Protein AF-A0AAD7V2Q8-F1 (afdb_monomer)

Secondary structure (DSSP, 8-state):
-----PPP--HHHHHHHHHTTSSS--S---------EE--BTTT--EESSHHHHHHHIIIIII-S--SSEEB-BTT-TTBTPEESSHHHHHHHHHHHH----EE--STT---EESSHHHHHHHHHHHS--------S--PPP------------------------------HHHHHHHHHHHHHHHHHHHHHHHHHHHHHHHHHHHHHHHHHHHHHHHHHHHHHHHHHHHHHHHHHHHHHHT---HHHHHHHHHHHHHHHHHHHHHHHHHHHTT-

Mean predicted aligned error: 22.38 Å

Solvent-accessible surface area (backbone atoms only — not comparable to full-atom values): 17607 Å² total; per-residue (Å²): 138,81,88,88,81,89,80,80,80,59,64,69,59,56,51,51,57,55,59,71,72,69,82,84,80,77,97,80,78,90,76,84,74,81,70,66,43,68,42,57,39,71,95,58,67,50,76,28,85,46,68,68,64,43,47,51,46,45,49,58,79,70,59,46,91,86,58,100,65,36,55,43,58,40,68,91,43,95,56,45,73,44,80,36,98,39,68,67,58,45,60,57,55,47,31,78,76,72,65,49,43,87,35,64,48,88,52,90,93,43,91,54,61,22,70,42,66,70,59,40,53,51,46,37,41,71,77,65,66,48,80,79,76,82,77,76,89,85,83,75,87,88,77,85,84,88,86,92,80,89,82,82,89,79,87,88,91,80,90,81,90,86,83,88,88,82,88,86,84,92,79,70,79,71,64,56,57,53,54,54,53,49,51,54,50,50,51,52,50,51,54,49,52,51,53,49,55,52,51,54,49,52,51,53,48,52,51,51,50,52,53,49,53,50,48,52,50,54,53,50,51,48,51,52,51,53,52,52,47,57,49,50,53,50,50,50,58,50,54,70,73,64,74,69,95,52,72,72,63,53,52,54,54,51,50,52,53,51,53,52,53,52,53,50,51,55,52,50,53,53,52,52,67,75,72,112

InterPro domains:
  IPR013087 Zinc finger C2H2-type [PF00096] (38-62)
  IPR013087 Zinc finger C2H2-type [PF00096] (103-128)
  IPR013087 Zinc finger C2H2-type [PS00028] (39-62)
  IPR013087 Zinc finger C2H2-type [PS00028] (105-128)
  IPR013087 Zinc finger C2H2-type [PS50157] (37-67)
  IPR013087 Zinc finger C2H2-type [PS50157] (75-102)
  IPR013087 Zinc finger C2H2-type [PS50157] (103-133)
  IPR013087 Zinc finger C2H2-type [SM00355] (37-62)
  IPR013087 Zinc finger C2H2-type [SM00355] (70-97)
  IPR013087 Zinc finger C2H2-type [SM00355] (103-128)
  IPR036236 Zinc finger C2H2 superfamily [SSF57667] (37-66)
  IPR036236 Zinc finger C2H2 superfamily [SSF57667] (87-134)
  IPR043359 C2H2-type zinc-finger protein GLI-like [PTHR45718] (6-125)

Sequence (276 aa):
MPAETSSPVDQATLDAVAALQQLSQDPSNKNDQETKLVCKWEDCGRVFPDHSSFKTHLSEDHVGWKRNEYCCQWSHCPRQNVKCHNRFTLMMHLRIHTGEKPYECPHEGCDQSFGRLDALTRHRRAEHNEEIAYPSSSTAPSASSPLKRKRDKASNPVAATTAAPASTELSDASDMEQSDMDYQHEYKLAKAKLRYSLRERELLHEELETTHRSLQRLQTERRVLLSALMTAEGIKNFVVDSGEDNDDDEDDIISDIQSAKKSLRIQQDQVESLRL

pLDDT: mean 71.96, std 20.77, range [30.5, 96.62]

Radius of gyration: 40.68 Å; Cα contacts (8 Å, |Δi|>4): 138; chains: 1; bounding box: 137×57×112 Å

Structure (mmCIF, N/CA/C/O backbone):
data_AF-A0AAD7V2Q8-F1
#
_entry.id   AF-A0AAD7V2Q8-F1
#
loop_
_atom_site.group_PDB
_atom_site.id
_atom_site.type_symbol
_atom_site.label_atom_id
_atom_site.label_alt_id
_atom_site.label_comp_id
_atom_site.label_asym_id
_atom_site.label_entity_id
_atom_site.label_seq_id
_atom_site.pdbx_PDB_ins_code
_atom_site.Cartn_x
_atom_site.Cartn_y
_atom_site.Cartn_z
_atom_site.occupancy
_atom_site.B_iso_or_equiv
_atom_site.auth_seq_id
_atom_site.auth_comp_id
_atom_site.auth_asym_id
_atom_site.auth_atom_id
_atom_site.pdbx_PDB_model_num
ATOM 1 N N . MET A 1 1 ? -95.668 -30.851 23.259 1.00 38.94 1 MET A N 1
ATOM 2 C CA . MET A 1 1 ? -94.788 -31.931 22.756 1.00 38.94 1 MET A CA 1
ATOM 3 C C . MET A 1 1 ? -94.196 -31.474 21.433 1.00 38.94 1 MET A C 1
ATOM 5 O O . MET A 1 1 ? -94.965 -30.837 20.716 1.00 38.94 1 MET A O 1
ATOM 9 N N . PRO A 1 2 ? -92.942 -31.794 21.061 1.00 45.16 2 PRO A N 1
ATOM 10 C CA . PRO A 1 2 ? -91.810 -32.417 21.789 1.00 45.16 2 PRO A CA 1
ATOM 11 C C . PRO A 1 2 ? -90.658 -31.374 22.008 1.00 45.16 2 PRO A C 1
ATOM 13 O O . PRO A 1 2 ? -90.707 -30.312 21.398 1.00 45.16 2 PRO A O 1
ATOM 16 N N . ALA A 1 3 ? -89.715 -31.425 22.964 1.00 39.66 3 ALA A N 1
ATOM 17 C CA . ALA A 1 3 ? -88.826 -32.478 23.491 1.00 39.66 3 ALA A CA 1
ATOM 18 C C . ALA A 1 3 ? -87.806 -32.937 22.426 1.00 39.66 3 ALA A C 1
ATOM 20 O O . ALA A 1 3 ? -88.186 -33.556 21.443 1.00 39.66 3 ALA A O 1
ATOM 21 N N . GLU A 1 4 ? -86.553 -32.473 22.469 1.00 40.69 4 GLU A N 1
ATOM 22 C CA . GLU A 1 4 ? -85.340 -33.213 22.907 1.00 40.69 4 GLU A CA 1
ATOM 23 C C . GLU A 1 4 ? -84.235 -32.785 21.904 1.00 40.69 4 GLU A C 1
ATOM 25 O O . GLU A 1 4 ? -84.565 -32.453 20.770 1.00 40.69 4 GLU A O 1
ATOM 30 N N . THR A 1 5 ? -82.929 -32.689 22.134 1.00 40.12 5 THR A N 1
ATOM 31 C CA . THR A 1 5 ? -82.002 -32.991 23.230 1.00 40.12 5 THR A CA 1
ATOM 32 C C . THR A 1 5 ? -80.653 -32.442 22.754 1.00 40.12 5 THR A C 1
ATOM 34 O O . THR A 1 5 ? -80.231 -32.726 21.632 1.00 40.12 5 THR A O 1
ATOM 37 N N . SER A 1 6 ? -79.969 -31.659 23.582 1.00 48.09 6 SER A N 1
ATOM 38 C CA . SER A 1 6 ? -78.580 -31.243 23.375 1.00 48.09 6 SER A CA 1
ATOM 39 C C . SER A 1 6 ? -77.640 -32.393 23.748 1.00 48.09 6 SER A C 1
ATOM 41 O O . SER A 1 6 ? -77.616 -32.794 24.911 1.00 48.09 6 SER A O 1
ATOM 43 N N . SER A 1 7 ? -76.879 -32.910 22.780 1.00 53.66 7 SER A N 1
ATOM 44 C CA . SER A 1 7 ? -75.805 -33.881 23.031 1.00 53.66 7 SER A CA 1
ATOM 45 C C . SER A 1 7 ? -74.497 -33.146 23.368 1.00 53.66 7 SER A C 1
ATOM 47 O O . SER A 1 7 ? -74.220 -32.113 22.749 1.00 53.66 7 SER A O 1
ATOM 49 N N . PRO A 1 8 ? -73.707 -33.632 24.340 1.00 54.19 8 PRO A N 1
ATOM 50 C CA . PRO A 1 8 ? -72.540 -32.939 24.859 1.00 54.19 8 PRO A CA 1
ATOM 51 C C . PRO A 1 8 ? -71.357 -33.130 23.909 1.00 54.19 8 PRO A C 1
ATOM 53 O O . PRO A 1 8 ? -71.026 -34.248 23.526 1.00 54.19 8 PRO A O 1
ATOM 56 N N . VAL A 1 9 ? -70.713 -32.034 23.515 1.00 56.12 9 VAL A N 1
ATOM 57 C CA . VAL A 1 9 ? -69.402 -32.107 22.865 1.00 56.12 9 VAL A CA 1
ATOM 58 C C . VAL A 1 9 ? -68.416 -32.507 23.959 1.00 56.12 9 VAL A C 1
ATOM 60 O O . VAL A 1 9 ? -68.205 -31.745 24.900 1.00 56.12 9 VAL A O 1
ATOM 63 N N . ASP A 1 10 ? -67.897 -33.732 23.885 1.00 56.75 10 ASP A N 1
ATOM 64 C CA . ASP A 1 10 ? -67.035 -34.323 24.906 1.00 56.75 10 ASP A CA 1
ATOM 65 C C . ASP A 1 10 ? -65.856 -33.399 25.233 1.00 56.75 10 ASP A C 1
ATOM 67 O O . ASP A 1 10 ? -64.989 -33.156 24.392 1.00 56.75 10 ASP A O 1
ATOM 71 N N . GLN A 1 11 ? -65.794 -32.926 26.480 1.00 57.56 11 GLN A N 1
ATOM 72 C CA . GLN A 1 11 ? -64.699 -32.115 27.027 1.00 57.56 11 GLN A CA 1
ATOM 73 C C . GLN A 1 11 ? -63.324 -32.779 26.801 1.00 57.56 11 GLN A C 1
ATOM 75 O O . GLN A 1 11 ? -62.330 -32.095 26.589 1.00 57.56 11 GLN A O 1
ATOM 80 N N . ALA A 1 12 ? -63.290 -34.114 26.711 1.00 55.97 12 ALA A N 1
ATOM 81 C CA . ALA A 1 12 ? -62.104 -34.893 26.361 1.00 55.97 12 ALA A CA 1
ATOM 82 C C . ALA A 1 12 ? -61.555 -34.594 24.950 1.00 55.97 12 ALA A C 1
ATOM 84 O O . ALA A 1 12 ? -60.353 -34.705 24.724 1.00 55.97 12 ALA A O 1
ATOM 85 N N . THR A 1 13 ? -62.405 -34.194 23.999 1.00 57.66 13 THR A N 1
ATOM 86 C CA . THR A 1 13 ? -61.972 -33.797 22.647 1.00 57.66 13 THR A CA 1
ATOM 87 C C . THR A 1 13 ? -61.434 -32.369 22.614 1.00 57.66 13 THR A C 1
ATOM 89 O O . THR A 1 13 ? -60.474 -32.102 21.895 1.00 57.66 13 THR A O 1
ATOM 92 N N . LEU A 1 14 ? -61.969 -31.469 23.446 1.00 58.50 14 LEU A N 1
ATOM 93 C CA . LEU A 1 14 ? -61.447 -30.107 23.598 1.00 58.50 14 LEU A CA 1
ATOM 94 C C . LEU A 1 14 ? -60.112 -30.093 24.359 1.00 58.50 14 LEU A C 1
ATOM 96 O O . LEU A 1 14 ? -59.193 -29.380 23.956 1.00 58.50 14 LEU A O 1
ATOM 100 N N . ASP A 1 15 ? -59.957 -30.950 25.369 1.00 58.75 15 ASP A N 1
ATOM 101 C CA . ASP A 1 15 ? -58.701 -31.102 26.109 1.00 58.75 15 ASP A CA 1
ATOM 102 C C . ASP A 1 15 ? -57.619 -31.803 25.260 1.00 58.75 15 ASP A C 1
ATOM 104 O O . ASP A 1 15 ? -56.441 -31.456 25.350 1.00 58.75 15 ASP A O 1
ATOM 108 N N . ALA A 1 16 ? -57.998 -32.718 24.355 1.00 56.59 16 ALA A N 1
ATOM 109 C CA . ALA A 1 16 ? -57.070 -33.337 23.401 1.00 56.59 16 ALA A CA 1
ATOM 110 C C . ALA A 1 16 ? -56.575 -32.355 22.320 1.00 56.59 16 ALA A C 1
ATOM 112 O O . ALA A 1 16 ? -55.412 -32.415 21.919 1.00 56.59 16 ALA A O 1
ATOM 113 N N . VAL A 1 17 ? -57.423 -31.420 21.874 1.00 58.72 17 VAL A N 1
ATOM 114 C CA . VAL A 1 17 ? -57.024 -30.353 20.937 1.00 58.72 17 VAL A CA 1
ATOM 115 C C . VAL A 1 17 ? -56.164 -29.292 21.642 1.00 58.72 17 VAL A C 1
ATOM 117 O O . VAL A 1 17 ? -55.221 -28.782 21.042 1.00 58.72 17 VAL A O 1
ATOM 120 N N . ALA A 1 18 ? -56.398 -29.020 22.931 1.00 58.03 18 ALA A N 1
ATOM 121 C CA . ALA A 1 18 ? -55.539 -28.147 23.735 1.00 58.03 18 ALA A CA 1
ATOM 122 C C . ALA A 1 18 ? -54.168 -28.781 24.062 1.00 58.03 18 ALA A C 1
ATOM 124 O O . ALA A 1 18 ? -53.150 -28.087 24.038 1.00 58.03 18 ALA A O 1
ATOM 125 N N . ALA A 1 19 ? -54.111 -30.098 24.292 1.00 55.59 19 ALA A N 1
ATOM 126 C CA . ALA A 1 19 ? -52.870 -30.827 24.574 1.00 55.59 19 ALA A CA 1
ATOM 127 C C . ALA A 1 19 ? -51.961 -31.000 23.341 1.00 55.59 19 ALA A C 1
ATOM 129 O O . ALA A 1 19 ? -50.742 -31.080 23.485 1.00 55.59 19 ALA A O 1
ATOM 130 N N . LEU A 1 20 ? -52.517 -30.990 22.124 1.00 53.41 20 LEU A N 1
ATOM 131 C CA . LEU A 1 20 ? -51.732 -31.002 20.881 1.00 53.41 20 LEU A CA 1
ATOM 132 C C . LEU A 1 20 ? -51.193 -29.617 20.475 1.00 53.41 20 LEU A C 1
ATOM 134 O O . LEU A 1 20 ? -50.352 -29.536 19.583 1.00 53.41 20 LEU A O 1
ATOM 138 N N . GLN A 1 21 ? -51.603 -28.542 21.157 1.00 58.34 21 GLN A N 1
ATOM 139 C CA . GLN A 1 21 ? -51.101 -27.181 20.928 1.00 58.34 21 GLN A CA 1
ATOM 140 C C . GLN A 1 21 ? -49.947 -26.792 21.886 1.00 58.34 21 GLN A C 1
ATOM 142 O O . GLN A 1 21 ? -49.367 -25.719 21.734 1.00 58.34 21 GLN A O 1
ATOM 147 N N . GLN A 1 22 ? -49.584 -27.639 22.865 1.00 58.69 22 GLN A N 1
ATOM 148 C CA . GLN A 1 22 ? -48.596 -27.322 23.919 1.00 58.69 22 GLN A CA 1
ATOM 149 C C . GLN A 1 22 ? -47.300 -28.161 23.907 1.00 58.69 22 GLN A C 1
ATOM 151 O O . GLN A 1 22 ? -46.556 -28.152 24.883 1.00 58.69 22 GLN A O 1
ATOM 156 N N . LEU A 1 23 ? -46.955 -28.829 22.801 1.00 50.62 23 LEU A N 1
ATOM 157 C CA . LEU A 1 23 ? -45.657 -29.505 22.642 1.00 50.62 23 LEU A CA 1
ATOM 158 C C . LEU A 1 23 ? -44.881 -28.974 21.427 1.00 50.62 23 LEU A C 1
ATOM 160 O O . LEU A 1 23 ? -44.761 -29.673 20.429 1.00 50.62 23 LEU A O 1
ATOM 164 N N . SER A 1 24 ? -44.352 -27.744 21.523 1.00 51.62 24 SER A N 1
ATOM 165 C CA . SER A 1 24 ? -43.106 -27.318 20.841 1.00 51.62 24 SER A CA 1
ATOM 166 C C . SER A 1 24 ? -42.670 -25.882 21.208 1.00 51.62 24 SER A C 1
ATOM 168 O O . SER A 1 24 ? -42.426 -25.056 20.325 1.00 51.62 24 SER A O 1
ATOM 170 N N . GLN A 1 25 ? -42.579 -25.539 22.495 1.00 45.47 25 GLN A N 1
ATOM 171 C CA . GLN A 1 25 ? -41.909 -24.301 22.923 1.00 45.47 25 GLN A CA 1
ATOM 172 C C . GLN A 1 25 ? -40.961 -24.589 24.089 1.00 45.47 25 GLN A C 1
ATOM 174 O O . GLN A 1 25 ? -41.258 -24.280 25.237 1.00 45.47 25 GLN A O 1
ATOM 179 N N . ASP A 1 26 ? -39.805 -25.170 23.768 1.00 38.72 26 ASP A N 1
ATOM 180 C CA . ASP A 1 26 ? -38.606 -25.041 24.596 1.00 38.72 26 ASP A CA 1
ATOM 181 C C . ASP A 1 26 ? -37.948 -23.682 24.282 1.00 38.72 26 ASP A C 1
ATOM 183 O O . ASP A 1 26 ? -37.533 -23.462 23.140 1.00 38.72 26 ASP A O 1
ATOM 187 N N . PRO A 1 27 ? -37.814 -22.743 25.239 1.00 44.41 27 PRO A N 1
ATOM 188 C CA . PRO A 1 27 ? -37.222 -21.430 24.989 1.00 44.41 27 PRO A CA 1
ATOM 189 C C . PRO A 1 27 ? -35.703 -21.404 25.246 1.00 44.41 27 PRO A C 1
ATOM 191 O O . PRO A 1 27 ? -35.179 -20.400 25.719 1.00 44.41 27 PRO A O 1
ATOM 194 N N . SER A 1 28 ? -34.985 -22.482 24.909 1.00 39.12 28 SER A N 1
ATOM 195 C CA . SER A 1 28 ? -33.520 -22.564 25.030 1.00 39.12 28 SER A CA 1
ATOM 196 C C . SER A 1 28 ? -32.890 -23.394 23.909 1.00 39.12 28 SER A C 1
ATOM 198 O O . SER A 1 28 ? -32.298 -24.435 24.166 1.00 39.12 28 SER A O 1
ATOM 200 N N . ASN A 1 29 ? -32.983 -22.937 22.658 1.00 34.59 29 ASN A N 1
ATOM 201 C CA . ASN A 1 29 ? -31.924 -23.203 21.679 1.00 34.59 29 ASN A CA 1
ATOM 202 C C . ASN A 1 29 ? -31.947 -22.146 20.564 1.00 34.59 29 ASN A C 1
ATOM 204 O O . ASN A 1 29 ? -32.546 -22.329 19.503 1.00 34.59 29 ASN A O 1
ATOM 208 N N . LYS A 1 30 ? -31.354 -20.978 20.833 1.00 37.88 30 LYS A N 1
ATOM 209 C CA . LYS A 1 30 ? -31.070 -20.002 19.782 1.00 37.88 30 LYS A CA 1
ATOM 210 C C . LYS A 1 30 ? -29.747 -20.390 19.121 1.00 37.88 30 LYS A C 1
ATOM 212 O O . LYS A 1 30 ? -28.692 -20.187 19.707 1.00 37.88 30 LYS A O 1
ATOM 217 N N . ASN A 1 31 ? -29.869 -20.767 17.850 1.00 40.84 31 ASN A N 1
ATOM 218 C CA . ASN A 1 31 ? -28.902 -20.498 16.784 1.00 40.84 31 ASN A CA 1
ATOM 219 C C . ASN A 1 31 ? -27.861 -21.583 16.439 1.00 40.84 31 ASN A C 1
ATOM 221 O O . ASN A 1 31 ? -26.677 -21.289 16.356 1.00 40.84 31 ASN A O 1
ATOM 225 N N . ASP A 1 32 ? -28.323 -22.777 16.061 1.00 44.22 32 ASP A N 1
ATOM 226 C CA . ASP A 1 32 ? -27.526 -23.736 15.276 1.00 44.22 32 ASP A CA 1
ATOM 227 C C . ASP A 1 32 ? -27.956 -23.720 13.796 1.00 44.22 32 ASP A C 1
ATOM 229 O O . ASP A 1 32 ? -28.323 -24.736 13.206 1.00 44.22 32 ASP A O 1
ATOM 233 N N . GLN A 1 33 ? -27.940 -22.547 13.153 1.00 48.72 33 GLN A N 1
ATOM 234 C CA . GLN A 1 33 ? -27.709 -22.553 11.710 1.00 48.72 33 GLN A CA 1
ATOM 235 C C . GLN A 1 33 ? -26.224 -22.844 11.541 1.00 48.72 33 GLN A C 1
ATOM 237 O O . GLN A 1 33 ? -25.394 -21.973 11.773 1.00 48.72 33 GLN A O 1
ATOM 242 N N . GLU A 1 34 ? -25.896 -24.084 11.190 1.00 54.09 34 GLU A N 1
ATOM 243 C CA . GLU A 1 34 ? -24.548 -24.529 10.843 1.00 54.09 34 GLU A CA 1
ATOM 244 C C . GLU A 1 34 ? -24.073 -23.754 9.593 1.00 54.09 34 GLU A C 1
ATOM 246 O O . GLU A 1 34 ? -24.141 -24.223 8.453 1.00 54.09 34 GLU A O 1
ATOM 251 N N . THR A 1 35 ? -23.673 -22.493 9.781 1.00 62.72 35 THR A N 1
ATOM 252 C CA . THR A 1 35 ? -23.176 -21.611 8.728 1.00 62.72 35 THR A CA 1
ATOM 253 C C . THR A 1 35 ? -21.797 -22.103 8.331 1.00 62.72 35 THR A C 1
ATOM 255 O O . THR A 1 35 ? -20.783 -21.696 8.893 1.00 62.72 35 THR A O 1
ATOM 258 N N . LYS A 1 36 ? -21.762 -23.018 7.364 1.00 78.62 36 LYS A N 1
ATOM 259 C CA . LYS A 1 36 ? -20.525 -23.536 6.780 1.00 78.62 36 LYS A CA 1
ATOM 260 C C . LYS A 1 36 ? -19.684 -22.370 6.251 1.00 78.62 36 LYS A C 1
ATOM 262 O O . LYS A 1 36 ? -20.109 -21.641 5.354 1.00 78.62 36 LYS A O 1
ATOM 267 N N . LEU A 1 37 ? -18.491 -22.194 6.813 1.00 85.19 37 LEU A N 1
ATOM 268 C CA . LEU A 1 37 ? -17.571 -21.110 6.472 1.00 85.19 37 LEU A CA 1
ATOM 269 C C . LEU A 1 37 ? -16.751 -21.512 5.250 1.00 85.19 37 LEU A C 1
ATOM 271 O O . LEU A 1 37 ? -16.151 -22.583 5.235 1.00 85.19 37 LEU A O 1
ATOM 275 N N . VAL A 1 38 ? -16.706 -20.663 4.224 1.00 87.19 38 VAL A N 1
ATOM 276 C CA . VAL A 1 38 ? -16.016 -20.973 2.962 1.00 87.19 38 VAL A CA 1
ATOM 277 C C . VAL A 1 38 ? -14.823 -20.047 2.760 1.00 87.19 38 VAL A C 1
ATOM 279 O O . VAL A 1 38 ? -14.961 -18.821 2.764 1.00 87.19 38 VAL A O 1
ATOM 282 N N . CYS A 1 39 ? -13.652 -20.632 2.518 1.00 90.38 39 CYS A N 1
ATOM 283 C CA . CYS A 1 39 ? -12.456 -19.916 2.104 1.00 90.38 39 CYS A CA 1
ATOM 284 C C . CYS A 1 39 ? -12.591 -19.462 0.648 1.00 90.38 39 CYS A C 1
ATOM 286 O O . CYS A 1 39 ? -12.587 -20.288 -0.262 1.00 90.38 39 CYS A O 1
ATOM 288 N N . LYS A 1 40 ? -12.668 -18.148 0.409 1.00 87.06 40 LYS A N 1
ATOM 289 C CA . LYS A 1 40 ? -12.660 -17.562 -0.948 1.00 87.06 40 LYS A CA 1
ATOM 290 C C . LYS A 1 40 ? -11.306 -16.936 -1.298 1.00 87.06 40 LYS A C 1
ATOM 292 O O . LYS A 1 40 ? -11.233 -15.944 -2.024 1.00 87.06 40 LYS A O 1
ATOM 297 N N . TRP A 1 41 ? -10.241 -17.491 -0.729 1.00 87.50 41 TRP A N 1
ATOM 298 C CA . TRP A 1 41 ? -8.875 -17.204 -1.147 1.00 87.50 41 TRP A CA 1
ATOM 299 C C . TRP A 1 41 ? -8.641 -17.758 -2.554 1.00 87.50 41 TRP A C 1
ATOM 301 O O . TRP A 1 41 ? -9.219 -18.795 -2.896 1.00 87.50 41 TRP A O 1
ATOM 311 N N . GLU A 1 42 ? -7.812 -17.077 -3.345 1.00 84.19 42 GLU A N 1
ATOM 312 C CA . GLU A 1 42 ? -7.385 -17.549 -4.666 1.00 84.19 42 GLU A CA 1
ATOM 313 C C . GLU A 1 42 ? -6.914 -19.014 -4.574 1.00 84.19 42 GLU A C 1
ATOM 315 O O . GLU A 1 42 ? -6.126 -19.371 -3.697 1.00 84.19 42 GLU A O 1
ATOM 320 N N . ASP A 1 43 ? -7.508 -19.876 -5.400 1.00 80.19 43 ASP A N 1
ATOM 321 C CA . ASP A 1 43 ? -7.245 -21.320 -5.478 1.00 80.19 43 ASP A CA 1
ATOM 322 C C . ASP A 1 43 ? -7.479 -22.169 -4.204 1.00 80.19 43 ASP A C 1
ATOM 324 O O . ASP A 1 43 ? -6.996 -23.299 -4.124 1.00 80.19 43 ASP A O 1
ATOM 328 N N . CYS A 1 44 ? -8.238 -21.694 -3.203 1.00 86.44 44 CYS A N 1
ATOM 329 C CA . CYS A 1 44 ? -8.502 -22.478 -1.983 1.00 86.44 44 CYS A CA 1
ATOM 330 C C . CYS A 1 44 ? -9.861 -23.198 -1.950 1.00 86.44 44 CYS A C 1
ATOM 332 O O . CYS A 1 44 ? -9.914 -24.426 -1.900 1.00 86.44 44 CYS A O 1
ATOM 334 N N . GLY A 1 45 ? -10.969 -22.453 -1.883 1.00 84.00 45 GLY A N 1
ATOM 335 C CA . GLY A 1 45 ? -12.334 -23.002 -1.897 1.00 84.00 45 GLY A CA 1
ATOM 336 C C . GLY A 1 45 ? -12.741 -23.923 -0.732 1.00 84.00 45 GLY A C 1
ATOM 337 O O . GLY A 1 45 ? -13.828 -24.497 -0.780 1.00 84.00 45 GLY A O 1
ATOM 338 N N . ARG A 1 46 ? -11.910 -24.109 0.306 1.00 86.56 46 ARG A N 1
ATOM 339 C CA . ARG A 1 46 ? -12.186 -25.060 1.403 1.00 86.56 46 ARG A CA 1
ATOM 340 C C . ARG A 1 46 ? -13.355 -24.621 2.289 1.00 86.56 46 ARG A C 1
ATOM 342 O O . ARG A 1 46 ? -13.523 -23.433 2.555 1.00 86.56 46 ARG A O 1
ATOM 349 N N . VAL A 1 47 ? -14.123 -25.593 2.780 1.00 87.50 47 VAL A N 1
ATOM 350 C CA . VAL A 1 47 ? -15.298 -25.383 3.641 1.00 87.50 47 VAL A CA 1
ATOM 351 C C . VAL A 1 47 ? -15.020 -25.908 5.047 1.00 87.50 47 VAL A C 1
ATOM 353 O O . VAL A 1 47 ? -14.480 -27.002 5.198 1.00 87.50 47 VAL A O 1
ATOM 356 N N . PHE A 1 48 ? -15.407 -25.144 6.066 1.00 87.94 48 PHE A N 1
ATOM 357 C CA . PHE A 1 48 ? -15.152 -25.438 7.471 1.00 87.94 48 PHE A CA 1
ATOM 358 C C . PHE A 1 48 ? -16.449 -25.423 8.289 1.00 87.94 48 PHE A C 1
ATOM 360 O O . PHE A 1 48 ? -17.316 -24.580 8.037 1.00 87.94 48 PHE A O 1
ATOM 367 N N . PRO A 1 49 ? -16.583 -26.335 9.269 1.00 83.88 49 PRO A N 1
ATOM 368 C CA . PRO A 1 49 ? -17.748 -26.394 10.148 1.00 83.88 49 PRO A CA 1
ATOM 369 C C . PRO A 1 49 ? -17.703 -25.348 11.270 1.00 83.88 49 PRO A C 1
ATOM 371 O O . PRO A 1 49 ? -18.748 -24.939 11.756 1.00 83.88 49 PRO A O 1
ATOM 374 N N . ASP A 1 50 ? -16.509 -24.897 11.673 1.00 84.44 50 ASP A N 1
ATOM 375 C CA . ASP A 1 50 ? -16.329 -23.947 12.773 1.00 84.44 50 ASP A CA 1
ATOM 376 C C . ASP A 1 50 ? -15.273 -22.873 12.450 1.00 84.44 50 ASP A C 1
ATOM 378 O O . ASP A 1 50 ? -14.371 -23.057 11.622 1.00 84.44 50 ASP A O 1
ATOM 382 N N . HIS A 1 51 ? -15.392 -21.740 13.146 1.00 82.94 51 HIS A N 1
ATOM 383 C CA . HIS A 1 51 ? -14.479 -20.605 13.045 1.00 82.94 51 HIS A CA 1
ATOM 384 C C . HIS A 1 51 ? -13.053 -20.932 13.496 1.00 82.94 51 HIS A C 1
ATOM 386 O O . HIS A 1 51 ? -12.098 -20.431 12.904 1.00 82.94 51 HIS A O 1
ATOM 392 N N . SER A 1 52 ? -12.874 -21.785 14.505 1.00 84.38 52 SER A N 1
ATOM 393 C CA . SER A 1 52 ? -11.556 -22.181 15.014 1.00 84.38 52 SER A CA 1
ATOM 394 C C . SER A 1 52 ? -10.738 -22.898 13.939 1.00 84.38 52 SER A C 1
ATOM 396 O O . SER A 1 52 ? -9.590 -22.531 13.688 1.00 84.38 52 SER A O 1
ATOM 398 N N . SER A 1 53 ? -11.358 -23.854 13.253 1.00 87.12 53 SER A N 1
ATOM 399 C CA . SER A 1 53 ? -10.807 -24.655 12.159 1.00 87.12 53 SER A CA 1
ATOM 400 C C . SER A 1 53 ? -10.563 -23.804 10.917 1.00 87.12 53 SER A C 1
ATOM 402 O O . SER A 1 53 ? -9.563 -23.969 10.219 1.00 87.12 53 SER A O 1
ATOM 404 N N . PHE A 1 54 ? -11.452 -22.847 10.650 1.00 87.56 54 PHE A N 1
ATOM 405 C CA . PHE A 1 54 ? -11.262 -21.909 9.553 1.00 87.56 54 PHE A CA 1
ATOM 406 C C . PHE A 1 54 ? -10.098 -20.947 9.817 1.00 87.56 54 PHE A C 1
ATOM 408 O O . PHE A 1 54 ? -9.277 -20.676 8.939 1.00 87.56 54 PHE A O 1
ATOM 415 N N . LYS A 1 55 ? -9.980 -20.456 11.051 1.00 86.38 55 LYS A N 1
ATOM 416 C CA . LYS A 1 55 ? -8.913 -19.554 11.477 1.00 86.38 55 LYS A CA 1
ATOM 417 C C . LYS A 1 55 ? -7.553 -20.234 11.453 1.00 86.38 55 LYS A C 1
ATOM 419 O O . LYS A 1 55 ? -6.603 -19.604 10.989 1.00 86.38 55 LYS A O 1
ATOM 424 N N . THR A 1 56 ? -7.433 -21.473 11.935 1.00 87.44 56 THR A N 1
ATOM 425 C CA . THR A 1 56 ? -6.170 -22.227 11.854 1.00 87.44 56 THR A CA 1
ATOM 426 C C . THR A 1 56 ? -5.752 -22.390 10.400 1.00 87.44 56 THR A C 1
ATOM 428 O O . THR A 1 56 ? -4.644 -21.973 10.063 1.00 87.44 56 THR A O 1
ATOM 431 N N . HIS A 1 57 ? -6.674 -22.815 9.532 1.00 88.38 57 HIS A N 1
ATOM 432 C CA . HIS A 1 57 ? -6.465 -22.894 8.088 1.00 88.38 57 HIS A CA 1
ATOM 433 C C . HIS A 1 57 ? -5.959 -21.573 7.483 1.00 88.38 57 HIS A C 1
ATOM 435 O O . HIS A 1 57 ? -4.902 -21.553 6.855 1.00 88.38 57 HIS A O 1
ATOM 441 N N . LEU A 1 58 ? -6.638 -20.443 7.718 1.00 88.19 58 LEU A N 1
ATOM 442 C CA . LEU A 1 58 ? -6.185 -19.136 7.217 1.00 88.19 58 LEU A CA 1
ATOM 443 C C . LEU A 1 58 ? -4.791 -18.782 7.741 1.00 88.19 58 LEU A C 1
ATOM 445 O O . LEU A 1 58 ? -3.952 -18.237 7.023 1.00 88.19 58 LEU A O 1
ATOM 449 N N . SER A 1 59 ? -4.533 -19.091 9.006 1.00 86.06 59 SER A N 1
ATOM 450 C CA . SER A 1 59 ? -3.294 -18.734 9.678 1.00 86.06 59 SER A CA 1
ATOM 451 C C . SER A 1 59 ? -2.093 -19.572 9.213 1.00 86.06 59 SER A C 1
ATOM 453 O O . SER A 1 59 ? -0.973 -19.049 9.203 1.00 86.06 59 SER A O 1
ATOM 455 N N . GLU A 1 60 ? -2.313 -20.829 8.830 1.00 85.94 60 GLU A N 1
ATOM 456 C CA . GLU A 1 60 ? -1.276 -21.799 8.462 1.00 85.94 60 GLU A CA 1
ATOM 457 C C . GLU A 1 60 ? -1.067 -21.863 6.947 1.00 85.94 60 GLU A C 1
ATOM 459 O O . GLU A 1 60 ? 0.069 -21.710 6.495 1.00 85.94 60 GLU A O 1
ATOM 464 N N . ASP A 1 61 ? -2.147 -21.973 6.171 1.00 83.88 61 ASP A N 1
ATOM 465 C CA . ASP A 1 61 ? -2.087 -22.188 4.720 1.00 83.88 61 ASP A CA 1
ATOM 466 C C . ASP A 1 61 ? -1.911 -20.871 3.939 1.00 83.88 61 ASP A C 1
ATOM 468 O O . ASP A 1 61 ? -1.203 -20.817 2.929 1.00 83.88 61 ASP A O 1
ATOM 472 N N . HIS A 1 62 ? -2.510 -19.775 4.417 1.00 85.56 62 HIS A N 1
ATOM 473 C CA . HIS A 1 62 ? -2.537 -18.504 3.682 1.00 85.56 62 HIS A CA 1
ATOM 474 C C . HIS A 1 62 ? -1.621 -17.436 4.276 1.00 85.56 62 HIS A C 1
ATOM 476 O O . HIS A 1 62 ? -0.798 -16.843 3.576 1.00 85.56 62 HIS A O 1
ATOM 482 N N . VAL A 1 63 ? -1.715 -17.189 5.579 1.00 84.50 63 VAL A N 1
ATOM 483 C CA . VAL A 1 63 ? -0.941 -16.121 6.216 1.00 84.50 63 VAL A CA 1
ATOM 484 C C . VAL A 1 63 ? 0.489 -16.580 6.502 1.00 84.50 63 VAL A C 1
ATOM 486 O O . VAL A 1 63 ? 1.420 -15.819 6.245 1.00 84.50 63 VAL A O 1
ATOM 489 N N . GLY A 1 64 ? 0.672 -17.819 6.976 1.00 75.62 64 GLY A N 1
ATOM 490 C CA . GLY A 1 64 ? 1.976 -18.455 7.186 1.00 75.62 64 GLY A CA 1
ATOM 491 C C . GLY A 1 64 ? 2.974 -17.664 8.050 1.00 75.62 64 GLY A C 1
ATOM 492 O O . GLY A 1 64 ? 2.713 -16.564 8.543 1.00 75.62 64 GLY A O 1
ATOM 493 N N . TRP A 1 65 ? 4.148 -18.252 8.274 1.00 57.75 65 TRP A N 1
ATOM 494 C CA . TRP A 1 65 ? 5.242 -17.657 9.061 1.00 57.75 65 TRP A CA 1
ATOM 495 C C . TRP A 1 65 ? 6.468 -17.281 8.212 1.00 57.75 65 TRP A C 1
ATOM 497 O O . TRP A 1 65 ? 7.369 -16.615 8.708 1.00 57.75 65 TRP A O 1
ATOM 507 N N . LYS A 1 66 ? 6.498 -17.679 6.930 1.00 49.94 66 LYS A N 1
ATOM 508 C CA . LYS A 1 66 ? 7.647 -17.530 6.013 1.00 49.94 66 LYS A CA 1
ATOM 509 C C . LYS A 1 66 ? 7.362 -16.683 4.766 1.00 49.94 66 LYS A C 1
ATOM 511 O O . LYS A 1 66 ? 7.893 -16.962 3.695 1.00 49.94 66 LYS A O 1
ATOM 516 N N . ARG A 1 67 ? 6.520 -15.656 4.865 1.00 56.38 67 ARG A N 1
ATOM 517 C CA . ARG A 1 67 ? 6.336 -14.697 3.766 1.00 56.38 67 ARG A CA 1
ATOM 518 C C . ARG A 1 67 ? 6.990 -13.374 4.154 1.00 56.38 67 ARG A C 1
ATOM 520 O O . ARG A 1 67 ? 6.651 -12.809 5.188 1.00 56.38 67 ARG A O 1
ATOM 527 N N . ASN A 1 68 ? 7.918 -12.892 3.323 1.00 57.03 68 ASN A N 1
ATOM 528 C CA . ASN A 1 68 ? 8.522 -11.560 3.474 1.00 57.03 68 ASN A CA 1
ATOM 529 C C . ASN A 1 68 ? 7.487 -10.434 3.284 1.00 57.03 68 ASN A C 1
ATOM 531 O O . ASN A 1 68 ? 7.773 -9.280 3.586 1.00 57.03 68 ASN A O 1
ATOM 535 N N . GLU A 1 69 ? 6.276 -10.762 2.818 1.00 73.12 69 GLU A N 1
ATOM 536 C CA . GLU A 1 69 ? 5.217 -9.807 2.512 1.00 73.12 69 GLU A CA 1
ATOM 537 C C . GLU A 1 69 ? 3.851 -10.378 2.925 1.00 73.12 69 GLU A C 1
ATOM 539 O O . GLU A 1 69 ? 3.430 -11.434 2.449 1.00 73.12 69 GLU A O 1
ATOM 544 N N . TYR A 1 70 ? 3.146 -9.685 3.824 1.00 85.94 70 TYR A N 1
ATOM 545 C CA . TYR A 1 70 ? 1.791 -10.053 4.240 1.00 85.94 70 TYR A CA 1
ATOM 546 C C . TYR A 1 70 ? 0.780 -9.335 3.349 1.00 85.94 70 TYR A C 1
ATOM 548 O O . TYR A 1 70 ? 0.634 -8.124 3.462 1.00 85.94 70 TYR A O 1
ATOM 556 N N . CYS A 1 71 ? 0.052 -10.042 2.492 1.00 87.31 71 CYS A N 1
ATOM 557 C CA . CYS A 1 71 ? -1.007 -9.458 1.668 1.00 87.31 71 CYS A CA 1
ATOM 558 C C . CYS A 1 71 ? -2.272 -10.324 1.691 1.00 87.31 71 CYS A C 1
ATOM 560 O O . CYS A 1 71 ? -2.222 -11.519 1.980 1.00 87.31 71 CYS A O 1
ATOM 562 N N . CYS A 1 72 ? -3.420 -9.697 1.439 1.00 88.56 72 CYS A N 1
ATOM 563 C CA . CYS A 1 72 ? -4.681 -10.408 1.271 1.00 88.56 72 CYS A CA 1
ATOM 564 C C . CYS A 1 72 ? -4.833 -10.810 -0.198 1.00 88.56 72 CYS A C 1
ATOM 566 O O . CYS A 1 72 ? -4.680 -9.957 -1.065 1.00 88.56 72 CYS A O 1
ATOM 568 N N . GLN A 1 73 ? -5.148 -12.071 -0.488 1.00 87.38 73 GLN A N 1
ATOM 569 C CA . GLN A 1 73 ? -5.453 -12.547 -1.852 1.00 87.38 73 GLN A CA 1
ATOM 570 C C . GLN A 1 73 ? -6.885 -13.089 -1.925 1.00 87.38 73 GLN A C 1
ATOM 572 O O . GLN A 1 73 ? -7.197 -14.056 -2.615 1.00 87.38 73 GLN A O 1
ATOM 577 N N . TRP A 1 74 ? -7.772 -12.490 -1.137 1.00 89.25 74 TRP A N 1
ATOM 578 C CA . TRP A 1 74 ? -9.174 -12.860 -1.129 1.00 89.25 74 TRP A CA 1
ATOM 579 C C . TRP A 1 74 ? -9.867 -12.353 -2.394 1.00 89.25 74 TRP A C 1
ATOM 581 O O . TRP A 1 74 ? -9.649 -11.210 -2.808 1.00 89.25 74 TRP A O 1
ATOM 591 N N . SER A 1 75 ? -10.726 -13.186 -2.982 1.00 87.56 75 SER A N 1
ATOM 592 C CA . SER A 1 75 ? -11.464 -12.847 -4.199 1.00 87.56 75 SER A CA 1
ATOM 593 C C . SER A 1 75 ? -12.300 -11.576 -4.005 1.00 87.56 75 SER A C 1
ATOM 595 O O . SER A 1 75 ? -13.024 -11.439 -3.015 1.00 87.56 75 SER A O 1
ATOM 597 N N . HIS A 1 76 ? -12.170 -10.634 -4.943 1.00 84.50 76 HIS A N 1
ATOM 598 C CA . HIS A 1 76 ? -12.840 -9.327 -4.928 1.00 84.50 76 HIS A CA 1
ATOM 599 C C . HIS A 1 76 ? -12.549 -8.460 -3.688 1.00 84.50 76 HIS A C 1
ATOM 601 O O . HIS A 1 76 ? -13.364 -7.618 -3.306 1.00 84.50 76 HIS A O 1
ATOM 607 N N . CYS A 1 77 ? -11.392 -8.631 -3.040 1.00 88.25 77 CYS A N 1
ATOM 608 C CA . CYS A 1 77 ? -11.005 -7.766 -1.931 1.00 88.25 77 CYS A CA 1
ATOM 609 C C . CYS A 1 77 ? -10.470 -6.409 -2.428 1.00 88.25 77 CYS A C 1
ATOM 611 O O . CYS A 1 77 ? -9.511 -6.374 -3.196 1.00 88.25 77 CYS A O 1
ATOM 613 N N . PRO A 1 78 ? -10.973 -5.269 -1.918 1.00 84.62 78 PRO A N 1
ATOM 614 C CA . PRO A 1 78 ? -10.429 -3.945 -2.249 1.00 84.62 78 PRO A CA 1
ATOM 615 C C . PRO A 1 78 ? -8.967 -3.748 -1.825 1.00 84.62 78 PRO A C 1
ATOM 617 O O . PRO A 1 78 ? -8.286 -2.853 -2.312 1.00 84.62 78 PRO A O 1
ATOM 620 N N . ARG A 1 79 ? -8.486 -4.563 -0.878 1.00 83.88 79 ARG A N 1
ATOM 621 C CA . ARG A 1 79 ? -7.095 -4.573 -0.403 1.00 83.88 79 ARG A CA 1
ATOM 622 C C . ARG A 1 79 ? -6.312 -5.781 -0.922 1.00 83.88 79 ARG A C 1
ATOM 624 O O . ARG A 1 79 ? -5.309 -6.160 -0.313 1.00 83.88 79 ARG A O 1
ATOM 631 N N . GLN A 1 80 ? -6.769 -6.391 -2.017 1.00 83.19 80 GLN A N 1
ATOM 632 C CA . GLN A 1 80 ? -6.068 -7.505 -2.642 1.00 83.19 80 GLN A CA 1
ATOM 633 C C . GLN A 1 80 ? -4.645 -7.080 -3.030 1.00 83.19 80 GLN A C 1
ATOM 635 O O . GLN A 1 80 ? -4.441 -5.992 -3.562 1.00 83.19 80 GLN A O 1
ATOM 640 N N . ASN A 1 81 ? -3.654 -7.918 -2.721 1.00 80.12 81 ASN A N 1
ATOM 641 C CA . ASN A 1 81 ? -2.228 -7.699 -2.994 1.00 80.12 81 ASN A CA 1
ATOM 642 C C . ASN A 1 81 ? -1.613 -6.431 -2.364 1.00 80.12 81 ASN A C 1
ATOM 644 O O . ASN A 1 81 ? -0.444 -6.125 -2.593 1.00 80.12 81 ASN A O 1
ATOM 648 N N . VAL A 1 82 ? -2.346 -5.722 -1.498 1.00 86.44 82 VAL A N 1
ATOM 649 C CA . VAL A 1 82 ? -1.804 -4.591 -0.738 1.00 86.44 82 VAL A CA 1
ATOM 650 C C . VAL A 1 82 ? -0.987 -5.118 0.439 1.00 86.44 82 VAL A C 1
ATOM 652 O O . VAL A 1 82 ? -1.490 -5.877 1.274 1.00 86.44 82 VAL A O 1
ATOM 655 N N . LYS A 1 83 ? 0.271 -4.677 0.536 1.00 83.44 83 LYS A N 1
ATOM 656 C CA . LYS A 1 83 ? 1.183 -5.058 1.620 1.00 83.44 83 LYS A CA 1
ATOM 657 C C . LYS A 1 83 ? 0.676 -4.555 2.978 1.00 83.44 83 LYS A C 1
ATOM 659 O O . LYS A 1 83 ? 0.351 -3.382 3.168 1.00 83.44 83 LYS A O 1
ATOM 664 N N . CYS A 1 84 ? 0.634 -5.458 3.947 1.00 83.06 84 CYS A N 1
ATOM 665 C CA . CYS A 1 84 ? 0.384 -5.208 5.359 1.00 83.06 84 CYS A CA 1
ATOM 666 C C . CYS A 1 84 ? 1.711 -5.239 6.122 1.00 83.06 84 CYS A C 1
ATOM 668 O O . CYS A 1 84 ? 2.587 -6.054 5.845 1.00 83.06 84 CYS A O 1
ATOM 670 N N . HIS A 1 85 ? 1.834 -4.373 7.128 1.00 79.12 85 HIS A N 1
ATOM 671 C CA . HIS A 1 85 ? 3.085 -4.190 7.869 1.00 79.12 85 HIS A CA 1
ATOM 672 C C . HIS A 1 85 ? 3.456 -5.400 8.740 1.00 79.12 85 HIS A C 1
ATOM 674 O O . HIS A 1 85 ? 4.621 -5.588 9.070 1.00 79.12 85 HIS A O 1
ATOM 680 N N . ASN A 1 86 ? 2.481 -6.222 9.139 1.00 85.25 86 ASN A N 1
ATOM 681 C CA . ASN A 1 86 ? 2.733 -7.450 9.884 1.00 85.25 86 ASN A CA 1
ATOM 682 C C . ASN A 1 86 ? 1.585 -8.466 9.729 1.00 85.25 86 ASN A C 1
ATOM 684 O O . ASN A 1 86 ? 0.484 -8.145 9.265 1.00 85.25 86 ASN A O 1
ATOM 688 N N . ARG A 1 87 ? 1.851 -9.697 10.185 1.00 85.69 87 ARG A N 1
ATOM 689 C CA . ARG A 1 87 ? 0.890 -10.809 10.251 1.00 85.69 87 ARG A CA 1
ATOM 690 C C . ARG A 1 87 ? -0.398 -10.433 10.979 1.00 85.69 87 ARG A C 1
ATOM 692 O O . ARG A 1 87 ? -1.481 -10.816 10.550 1.00 85.69 87 ARG A O 1
ATOM 699 N N . PHE A 1 88 ? -0.285 -9.694 12.080 1.00 85.56 88 PHE A N 1
ATOM 700 C CA . PHE A 1 88 ? -1.427 -9.329 12.913 1.00 85.56 88 PHE A CA 1
ATOM 701 C C . PHE A 1 88 ? -2.413 -8.421 12.167 1.00 85.56 88 PHE A C 1
ATOM 703 O O . PHE A 1 88 ? -3.614 -8.672 12.197 1.00 85.56 88 PHE A O 1
ATOM 710 N N . THR A 1 89 ? -1.920 -7.426 11.424 1.00 88.31 89 THR A N 1
ATOM 711 C CA . THR A 1 89 ? -2.741 -6.545 10.585 1.00 88.31 89 THR A CA 1
ATOM 712 C C . THR A 1 89 ? -3.481 -7.329 9.508 1.00 88.31 89 THR A C 1
ATOM 714 O O . THR A 1 89 ? -4.660 -7.066 9.274 1.00 88.31 89 THR A O 1
ATOM 717 N N . LEU A 1 90 ? -2.823 -8.308 8.879 1.00 88.31 90 LEU A N 1
ATOM 718 C CA . LEU A 1 90 ? -3.477 -9.172 7.899 1.00 88.31 90 LEU A CA 1
ATOM 719 C C . LEU A 1 90 ? -4.545 -10.052 8.564 1.00 88.31 90 LEU A C 1
ATOM 721 O O . LEU A 1 90 ? -5.685 -10.046 8.119 1.00 88.31 90 LEU A O 1
ATOM 725 N N . MET A 1 91 ? -4.231 -10.716 9.680 1.00 87.25 91 MET A N 1
ATOM 726 C CA . MET A 1 91 ? -5.202 -11.522 10.437 1.00 87.25 91 MET A CA 1
ATOM 727 C C . MET A 1 91 ? -6.418 -10.709 10.903 1.00 87.25 91 MET A C 1
ATOM 729 O O . MET A 1 91 ? -7.541 -11.203 10.862 1.00 87.25 91 MET A O 1
ATOM 733 N N . MET A 1 92 ? -6.219 -9.461 11.335 1.00 86.69 92 MET A N 1
ATOM 734 C CA . MET A 1 92 ? -7.326 -8.562 11.671 1.00 86.69 92 MET A CA 1
ATOM 735 C C . MET A 1 92 ? -8.157 -8.194 10.445 1.00 86.69 92 MET A C 1
ATOM 737 O O . MET A 1 92 ? -9.381 -8.171 10.531 1.00 86.69 92 MET A O 1
ATOM 741 N N . HIS A 1 93 ? -7.507 -7.910 9.315 1.00 88.75 93 HIS A N 1
ATOM 742 C CA . HIS A 1 93 ? -8.192 -7.611 8.063 1.00 88.75 93 HIS A CA 1
ATOM 743 C C . HIS A 1 93 ? -9.073 -8.780 7.612 1.00 88.75 93 HIS A C 1
ATOM 745 O O . HIS A 1 93 ? -10.209 -8.537 7.226 1.00 88.75 93 HIS A O 1
ATOM 751 N N . LEU A 1 94 ? -8.617 -10.030 7.746 1.00 87.56 94 LEU A N 1
ATOM 752 C CA . LEU A 1 94 ? -9.396 -11.206 7.339 1.00 87.56 94 LEU A CA 1
ATOM 753 C C . LEU A 1 94 ? -10.739 -11.349 8.073 1.00 87.56 94 LEU A C 1
ATOM 755 O O . LEU A 1 94 ? -11.645 -11.970 7.527 1.00 87.56 94 LEU A O 1
ATOM 759 N N . ARG A 1 95 ? -10.934 -10.701 9.231 1.00 86.94 95 ARG A N 1
ATOM 760 C CA . ARG A 1 95 ? -12.235 -10.682 9.928 1.00 86.94 95 ARG A CA 1
ATOM 761 C C . ARG A 1 95 ? -13.363 -10.077 9.093 1.00 86.94 95 ARG A C 1
ATOM 763 O O . ARG A 1 95 ? -14.514 -10.447 9.286 1.00 86.94 95 ARG A O 1
ATOM 770 N N . ILE A 1 96 ? -13.054 -9.184 8.146 1.00 85.06 96 ILE A N 1
ATOM 771 C CA . ILE A 1 96 ? -14.075 -8.637 7.233 1.00 85.06 96 ILE A CA 1
ATOM 772 C C . ILE A 1 96 ? -14.599 -9.695 6.258 1.00 85.06 96 ILE A C 1
ATOM 774 O O . ILE A 1 96 ? -15.702 -9.559 5.743 1.00 85.06 96 ILE A O 1
ATOM 778 N N . HIS A 1 97 ? -13.795 -10.723 5.983 1.00 86.00 97 HIS A N 1
ATOM 779 C CA . HIS A 1 97 ? -14.146 -11.807 5.079 1.00 86.00 97 HIS A CA 1
ATOM 780 C C . HIS A 1 97 ? -14.772 -12.980 5.821 1.00 86.00 97 HIS A C 1
ATOM 782 O O . HIS A 1 97 ? -15.722 -13.577 5.323 1.00 86.00 97 HIS A O 1
ATOM 788 N N . THR A 1 98 ? -14.253 -13.297 7.009 1.00 81.06 98 THR A N 1
ATOM 789 C CA . THR A 1 98 ? -14.791 -14.377 7.839 1.00 81.06 98 THR A CA 1
ATOM 790 C C . THR A 1 98 ? -16.064 -13.973 8.573 1.00 81.06 98 THR A C 1
ATOM 792 O O . THR A 1 98 ? -16.803 -14.845 9.006 1.00 81.06 98 THR A O 1
ATOM 795 N N . GLY A 1 99 ? -16.334 -12.672 8.725 1.00 81.12 99 GLY A N 1
ATOM 796 C CA . GLY A 1 99 ? -17.489 -12.181 9.475 1.00 81.12 99 GLY A CA 1
ATOM 797 C C . GLY A 1 99 ? -17.373 -12.387 10.987 1.00 81.12 99 GLY A C 1
ATOM 798 O O . GLY A 1 99 ? -18.343 -12.147 11.699 1.00 81.12 99 GLY A O 1
ATOM 799 N N . GLU A 1 100 ? -16.201 -12.794 11.490 1.00 80.31 100 GLU A N 1
ATOM 800 C CA . GLU A 1 100 ? -15.976 -12.995 12.922 1.00 80.31 100 GLU A CA 1
ATOM 801 C C . GLU A 1 100 ? -16.180 -11.696 13.695 1.00 80.31 100 GLU A C 1
ATOM 803 O O . GLU A 1 100 ? -15.514 -10.681 13.448 1.00 80.31 100 GLU A O 1
ATOM 808 N N . LYS A 1 101 ? -17.051 -11.762 14.701 1.00 81.94 101 LYS A N 1
ATOM 809 C CA . LYS A 1 101 ? -17.358 -10.655 15.605 1.00 81.94 101 LYS A CA 1
ATOM 810 C C . LYS A 1 101 ? -17.126 -11.066 17.061 1.00 81.94 101 LYS A C 1
ATOM 812 O O . LYS A 1 101 ? -18.085 -11.270 17.790 1.00 81.94 101 LYS A O 1
ATOM 817 N N . PRO A 1 102 ? -15.860 -11.186 17.508 1.00 82.38 102 PRO A N 1
ATOM 818 C CA . PRO A 1 102 ? -15.552 -11.724 18.835 1.00 82.38 102 PRO A CA 1
ATOM 819 C C . PRO A 1 102 ? -15.898 -10.783 19.995 1.00 82.38 102 PRO A C 1
ATOM 821 O O . PRO A 1 102 ? -15.697 -11.149 21.147 1.00 82.38 102 PRO A O 1
ATOM 824 N N . TYR A 1 103 ? -16.290 -9.540 19.706 1.00 87.44 103 TYR A N 1
ATOM 825 C CA . TYR A 1 103 ? -16.522 -8.509 20.711 1.00 87.44 103 TYR A CA 1
ATOM 826 C C . TYR A 1 103 ? -18.010 -8.193 20.787 1.00 87.44 103 TYR A C 1
ATOM 828 O O . TYR A 1 103 ? -18.507 -7.367 20.023 1.00 87.44 103 TYR A O 1
ATOM 836 N N . GLU A 1 104 ? -18.702 -8.861 21.696 1.00 88.12 104 GLU A N 1
ATOM 837 C CA . GLU A 1 104 ? -20.122 -8.648 21.972 1.00 88.12 104 GLU A CA 1
ATOM 838 C C . GLU A 1 104 ? -20.323 -7.494 22.956 1.00 88.12 104 GLU A C 1
ATOM 840 O O . GLU A 1 104 ? -19.461 -7.216 23.800 1.00 88.12 104 GLU A O 1
ATOM 845 N N . CYS A 1 105 ? -21.439 -6.780 22.812 1.00 90.94 105 CYS A N 1
ATOM 846 C CA . CYS A 1 105 ? -21.823 -5.753 23.761 1.00 90.94 105 CYS A CA 1
ATOM 847 C C . CYS A 1 105 ? -22.276 -6.411 25.074 1.00 90.94 105 CYS A C 1
ATOM 849 O O . CYS A 1 105 ? -23.198 -7.216 25.050 1.00 90.94 105 CYS A O 1
ATOM 851 N N . PRO A 1 106 ? -21.665 -6.075 26.224 1.00 88.31 106 PRO A N 1
ATOM 852 C CA . PRO A 1 106 ? -22.075 -6.607 27.522 1.00 88.31 106 PRO A CA 1
ATOM 853 C C . PRO A 1 106 ? -23.348 -5.944 28.069 1.00 88.31 106 PRO A C 1
ATOM 855 O O . PRO A 1 106 ? -23.756 -6.257 29.181 1.00 88.31 106 PRO A O 1
ATOM 858 N N . HIS A 1 107 ? -23.926 -4.977 27.352 1.00 86.00 107 HIS A N 1
ATOM 859 C CA . HIS A 1 107 ? -25.098 -4.251 27.815 1.00 86.00 107 HIS A CA 1
ATOM 860 C C . HIS A 1 107 ? -26.351 -5.117 27.673 1.00 86.00 107 HIS A C 1
ATOM 862 O O . HIS A 1 107 ? -26.667 -5.592 26.581 1.00 86.00 107 HIS A O 1
ATOM 868 N N . GLU A 1 108 ? -27.080 -5.283 28.772 1.00 87.06 108 GLU A N 1
ATOM 869 C CA . GLU A 1 108 ? -28.308 -6.074 28.814 1.00 87.06 108 GLU A CA 1
ATOM 870 C C . GLU A 1 108 ? -29.335 -5.536 27.803 1.00 87.06 108 GLU A C 1
ATOM 872 O O . GLU A 1 108 ? -29.712 -4.365 27.830 1.00 87.06 108 GLU A O 1
ATOM 877 N N . GLY A 1 109 ? -29.775 -6.397 26.882 1.00 85.94 109 GLY A N 1
ATOM 878 C CA . GLY A 1 109 ? -30.678 -6.025 25.787 1.00 85.94 109 GLY A CA 1
ATOM 879 C C . GLY A 1 109 ? -29.992 -5.518 24.511 1.00 85.94 109 GLY A C 1
ATOM 880 O O . GLY A 1 109 ? -30.693 -5.129 23.576 1.00 85.94 109 GLY A O 1
ATOM 881 N N . CYS A 1 110 ? -28.656 -5.534 24.431 1.00 89.25 110 CYS A N 1
ATOM 882 C CA . CYS A 1 110 ? -27.908 -5.187 23.223 1.00 89.25 110 CYS A CA 1
ATOM 883 C C . CYS A 1 110 ? -27.223 -6.409 22.589 1.00 89.25 110 CYS A C 1
ATOM 885 O O . CYS A 1 110 ? -26.153 -6.829 23.015 1.00 89.25 110 CYS A O 1
ATOM 887 N N . ASP A 1 111 ? -27.779 -6.912 21.485 1.00 87.31 111 ASP A N 1
ATOM 888 C CA . ASP A 1 111 ? -27.234 -8.065 20.744 1.00 87.31 111 ASP A CA 1
ATOM 889 C C . ASP A 1 111 ? -26.154 -7.672 19.703 1.00 87.31 111 ASP A C 1
ATOM 891 O O . ASP A 1 111 ? -25.916 -8.375 18.715 1.00 87.31 111 ASP A O 1
ATOM 895 N N . GLN A 1 112 ? -25.515 -6.505 19.857 1.00 88.31 112 GLN A N 1
ATOM 896 C CA . GLN A 1 112 ? -24.527 -6.017 18.890 1.00 88.31 112 GLN A CA 1
ATOM 897 C C . GLN A 1 112 ? -23.152 -6.649 19.110 1.00 88.31 112 GLN A C 1
ATOM 899 O O . GLN A 1 112 ? -22.570 -6.573 20.191 1.00 88.31 112 GLN A O 1
ATOM 904 N N . SER A 1 113 ? -22.588 -7.201 18.035 1.00 88.12 113 SER A N 1
ATOM 905 C CA . SER A 1 113 ? -21.253 -7.796 18.025 1.00 88.12 113 SER A CA 1
ATOM 906 C C . SER A 1 113 ? -20.349 -7.173 16.959 1.00 88.12 113 SER A C 1
ATOM 908 O O . SER A 1 113 ? -20.756 -6.843 15.836 1.00 88.12 113 SER A O 1
ATOM 910 N N . PHE A 1 114 ? -19.078 -7.003 17.316 1.00 87.69 114 PHE A N 1
ATOM 911 C CA . PHE A 1 114 ? -18.088 -6.267 16.542 1.00 87.69 114 PHE A CA 1
ATOM 912 C C . PHE A 1 114 ? -16.847 -7.114 16.264 1.00 87.69 114 PHE A C 1
ATOM 914 O O . PHE A 1 114 ? -16.365 -7.878 17.097 1.00 87.69 114 PHE A O 1
ATOM 921 N N . GLY A 1 115 ? -16.262 -6.926 15.079 1.00 84.62 115 GLY A N 1
ATOM 922 C CA . GLY A 1 115 ? -14.997 -7.566 14.703 1.00 84.62 115 GLY A CA 1
ATOM 923 C C . GLY A 1 115 ? -13.762 -6.949 15.369 1.00 84.62 115 GLY A C 1
ATOM 924 O O . GLY A 1 115 ? -12.684 -7.550 15.334 1.00 84.62 115 GLY A O 1
ATOM 925 N N . ARG A 1 116 ? -13.890 -5.758 15.976 1.00 86.44 116 ARG A N 1
ATOM 926 C CA . ARG A 1 116 ? -12.788 -5.004 16.596 1.00 86.44 116 ARG A CA 1
ATOM 927 C C . ARG A 1 116 ? -13.211 -4.349 17.916 1.00 86.44 116 ARG A C 1
ATOM 929 O O . ARG A 1 116 ? -14.343 -3.889 18.040 1.00 86.44 116 ARG A O 1
ATOM 936 N N . LEU A 1 117 ? -12.273 -4.264 18.861 1.00 87.94 117 LEU A N 1
ATOM 937 C CA . LEU A 1 117 ? -12.512 -3.710 20.197 1.00 87.94 117 LEU A CA 1
ATOM 938 C C . LEU A 1 117 ? -12.808 -2.204 20.174 1.00 87.94 117 LEU A C 1
ATOM 940 O O . LEU A 1 117 ? -13.676 -1.740 20.898 1.00 87.94 117 LEU A O 1
ATOM 944 N N . ASP A 1 118 ? -12.125 -1.438 19.323 1.00 88.31 118 ASP A N 1
ATOM 945 C CA . ASP A 1 118 ? -12.358 0.004 19.169 1.00 88.31 118 ASP A CA 1
ATOM 946 C C . ASP A 1 118 ? -13.783 0.310 18.687 1.00 88.31 118 ASP A C 1
ATOM 948 O O . ASP A 1 118 ? -14.398 1.281 19.129 1.00 88.31 118 ASP A O 1
ATOM 952 N N . ALA A 1 119 ? -14.330 -0.548 17.821 1.00 89.12 119 ALA A N 1
ATOM 953 C CA . ALA A 1 119 ? -15.709 -0.441 17.363 1.00 89.12 119 ALA A CA 1
ATOM 954 C C . ALA A 1 119 ? -16.711 -0.697 18.501 1.00 89.12 119 ALA A C 1
ATOM 956 O O . ALA A 1 119 ? -17.639 0.096 18.653 1.00 89.12 119 ALA A O 1
ATOM 957 N N . LEU A 1 120 ? -16.478 -1.724 19.329 1.00 91.50 120 LEU A N 1
ATOM 958 C CA . LEU A 1 120 ? -17.281 -1.984 20.528 1.00 91.50 120 LEU A CA 1
ATOM 959 C C . LEU A 1 120 ? -17.196 -0.820 21.527 1.00 91.50 120 LEU A C 1
ATOM 961 O O . LEU A 1 120 ? -18.217 -0.349 22.013 1.00 91.50 120 LEU A O 1
ATOM 965 N N . THR A 1 121 ? -15.992 -0.318 21.813 1.00 89.00 121 THR A N 1
ATOM 966 C CA . THR A 1 121 ? -15.791 0.807 22.739 1.00 89.00 121 THR A CA 1
ATOM 967 C C . THR A 1 121 ? -16.547 2.051 22.288 1.00 89.00 121 THR A C 1
ATOM 969 O O . THR A 1 121 ? -17.195 2.712 23.097 1.00 89.00 121 THR A O 1
ATOM 972 N N . ARG A 1 122 ? -16.488 2.372 20.991 1.00 90.00 122 ARG A N 1
ATOM 973 C CA . ARG A 1 122 ? -17.247 3.490 20.426 1.00 90.00 122 ARG A CA 1
ATOM 974 C C . ARG A 1 122 ? -18.751 3.261 20.540 1.00 90.00 122 ARG A C 1
ATOM 976 O O . ARG A 1 122 ? -19.455 4.186 20.920 1.00 90.00 122 ARG A O 1
ATOM 983 N N . HIS A 1 123 ? -19.219 2.055 20.231 1.00 90.56 123 HIS A N 1
ATOM 984 C CA . HIS A 1 123 ? -20.626 1.690 20.364 1.00 90.56 123 HIS A CA 1
ATOM 985 C C . HIS A 1 123 ? -21.120 1.855 21.808 1.00 90.56 123 HIS A C 1
ATOM 987 O O . HIS A 1 123 ? -22.108 2.542 22.026 1.00 90.56 123 HIS A O 1
ATOM 993 N N . ARG A 1 124 ? -20.384 1.345 22.803 1.00 89.12 124 ARG A N 1
ATOM 994 C CA . ARG A 1 124 ? -20.742 1.492 24.224 1.00 89.12 124 ARG A CA 1
ATOM 995 C C . ARG A 1 124 ? -20.807 2.936 24.697 1.00 89.12 124 ARG A C 1
ATOM 997 O O . ARG A 1 124 ? -21.725 3.300 25.422 1.00 89.12 124 ARG A O 1
ATOM 1004 N N . ARG A 1 125 ? -19.860 3.770 24.266 1.00 88.38 125 ARG A N 1
ATOM 1005 C CA . ARG A 1 125 ? -19.876 5.199 24.604 1.00 88.38 125 ARG A CA 1
ATOM 1006 C C . ARG A 1 125 ? -21.047 5.935 23.957 1.00 88.38 125 ARG A C 1
ATOM 1008 O O . ARG A 1 125 ? -21.615 6.810 24.591 1.00 88.38 125 ARG A O 1
ATOM 1015 N N . ALA A 1 126 ? -21.379 5.604 22.711 1.00 88.62 126 ALA A N 1
ATOM 1016 C CA . ALA A 1 126 ? -22.425 6.296 21.964 1.00 88.62 126 ALA A CA 1
ATOM 1017 C C . ALA A 1 126 ? -23.840 5.855 22.369 1.00 88.62 126 ALA A C 1
ATOM 1019 O O . ALA A 1 126 ? -24.697 6.704 22.579 1.00 88.62 126 ALA A O 1
ATOM 1020 N N . GLU A 1 127 ? -24.071 4.547 22.497 1.00 87.56 127 GLU A N 1
ATOM 1021 C CA . GLU A 1 127 ? -25.413 3.973 22.682 1.00 87.56 127 GLU A CA 1
ATOM 1022 C C . GLU A 1 127 ? -25.760 3.720 24.151 1.00 87.56 127 GLU A C 1
ATOM 1024 O O . GLU A 1 127 ? -26.918 3.817 24.544 1.00 87.56 127 GLU A O 1
ATOM 1029 N N . HIS A 1 128 ? -24.759 3.408 24.977 1.00 86.12 128 HIS A N 1
ATOM 1030 C CA . HIS A 1 128 ? -24.969 3.037 26.380 1.00 86.12 128 HIS A CA 1
ATOM 1031 C C . HIS A 1 128 ? -24.417 4.081 27.358 1.00 86.12 128 HIS A C 1
ATOM 1033 O O . HIS A 1 128 ? -24.583 3.935 28.565 1.00 86.12 128 HIS A O 1
ATOM 1039 N N . ASN A 1 129 ? -23.777 5.144 26.847 1.00 80.81 129 ASN A N 1
ATOM 1040 C CA . ASN A 1 129 ? -23.106 6.186 27.631 1.00 80.81 129 ASN A CA 1
ATOM 1041 C C . ASN A 1 129 ? -22.187 5.606 28.728 1.00 80.81 129 ASN A C 1
ATOM 1043 O O . ASN A 1 129 ? -22.037 6.166 29.813 1.00 80.81 129 ASN A O 1
ATOM 1047 N N . GLU A 1 130 ? -21.593 4.442 28.448 1.00 70.56 130 GLU A N 1
ATOM 1048 C CA . GLU A 1 130 ? -20.735 3.728 29.385 1.00 70.56 130 GLU A CA 1
ATOM 1049 C C . GLU A 1 130 ? -19.296 4.230 29.248 1.00 70.56 130 GLU A C 1
ATOM 1051 O O . GLU A 1 130 ? -18.596 3.966 28.259 1.00 70.56 130 GLU A O 1
ATOM 1056 N N . GLU A 1 131 ? -18.833 4.946 30.270 1.00 57.31 131 GLU A N 1
ATOM 1057 C CA . GLU A 1 131 ? -17.443 5.357 30.377 1.00 57.31 131 GLU A CA 1
ATOM 1058 C C . GLU A 1 131 ? -16.587 4.157 30.806 1.00 57.31 131 GLU A C 1
ATOM 1060 O O . GLU A 1 131 ? -16.711 3.611 31.901 1.00 57.31 131 GLU A O 1
ATOM 1065 N N . ILE A 1 132 ? -15.726 3.686 29.903 1.00 59.78 132 ILE A N 1
ATOM 1066 C CA . ILE A 1 132 ? -14.835 2.564 30.202 1.00 59.78 132 ILE A CA 1
ATOM 1067 C C . ILE A 1 132 ? -13.703 3.061 31.104 1.00 59.78 132 ILE A C 1
ATOM 1069 O O . ILE A 1 132 ? -12.695 3.569 30.608 1.00 59.78 132 ILE A O 1
ATOM 1073 N N . ALA A 1 133 ? -13.840 2.855 32.413 1.00 50.28 133 ALA A N 1
ATOM 1074 C CA . ALA A 1 133 ? -12.695 2.772 33.308 1.00 50.28 133 ALA A CA 1
ATOM 1075 C C . ALA A 1 133 ? -11.837 1.582 32.856 1.00 50.28 133 ALA A C 1
ATOM 1077 O O . ALA A 1 133 ? -12.327 0.457 32.784 1.00 50.28 133 ALA A O 1
ATOM 1078 N N . TYR A 1 134 ? -10.581 1.829 32.484 1.00 38.50 134 TYR A N 1
ATOM 1079 C CA . TYR A 1 134 ? -9.636 0.785 32.087 1.00 38.50 134 TYR A CA 1
ATOM 1080 C C . TYR A 1 134 ? -9.473 -0.239 33.226 1.00 38.50 134 TYR A C 1
ATOM 1082 O O . TYR A 1 134 ? -8.876 0.107 34.248 1.00 38.50 134 TYR A O 1
ATOM 1090 N N . PRO A 1 135 ? -9.881 -1.513 33.074 1.00 42.88 135 PRO A N 1
ATOM 1091 C CA . PRO A 1 135 ? -9.325 -2.566 33.900 1.00 42.88 135 PRO A CA 1
ATOM 1092 C C . PRO A 1 135 ? -7.935 -2.846 33.330 1.00 42.88 135 PRO A C 1
ATOM 1094 O O . PRO A 1 135 ? -7.786 -3.303 32.192 1.00 42.88 135 PRO A O 1
ATOM 1097 N N . SER A 1 136 ? -6.903 -2.515 34.104 1.00 44.28 136 SER A N 1
ATOM 1098 C CA . SER A 1 136 ? -5.547 -2.972 33.822 1.00 44.28 136 SER A CA 1
ATOM 1099 C C . SER A 1 136 ? -5.557 -4.495 33.646 1.00 44.28 136 SER A C 1
ATOM 1101 O O . SER A 1 136 ? -6.281 -5.214 34.332 1.00 44.28 136 SER A O 1
ATOM 1103 N N . SER A 1 137 ? -4.800 -4.953 32.657 1.00 44.75 137 SER A N 1
ATOM 1104 C CA . SER A 1 137 ? -4.716 -6.317 32.135 1.00 44.75 137 SER A CA 1
ATOM 1105 C C . SER A 1 137 ? -4.957 -7.447 33.148 1.00 44.75 137 SER A C 1
ATOM 1107 O O . SER A 1 137 ? -4.107 -7.649 34.008 1.00 44.75 137 SER A O 1
ATOM 1109 N N . SER A 1 138 ? -6.016 -8.245 32.952 1.00 42.78 138 SER A N 1
ATOM 1110 C CA . SER A 1 138 ? -5.977 -9.723 32.956 1.00 42.78 138 SER A CA 1
ATOM 1111 C C . SER A 1 138 ? -7.375 -10.335 33.096 1.00 42.78 138 SER A C 1
ATOM 1113 O O . SER A 1 138 ? -7.780 -10.676 34.198 1.00 42.78 138 SER A O 1
ATOM 1115 N N . THR A 1 139 ? -8.069 -10.560 31.981 1.00 36.47 139 THR A N 1
ATOM 1116 C CA . THR A 1 139 ? -9.057 -11.647 31.836 1.00 36.47 139 THR A CA 1
ATOM 1117 C C . THR A 1 139 ? -9.185 -12.003 30.352 1.00 36.47 139 THR A C 1
ATOM 1119 O O . THR A 1 139 ? -10.069 -11.549 29.635 1.00 36.47 139 THR A O 1
ATOM 1122 N N . ALA A 1 140 ? -8.248 -12.813 29.858 1.00 36.09 140 ALA A N 1
ATOM 1123 C CA . ALA A 1 140 ? -8.537 -13.689 28.725 1.00 36.09 140 ALA A CA 1
ATOM 1124 C C . ALA A 1 140 ? -9.210 -14.958 29.285 1.00 36.09 140 ALA A C 1
ATOM 1126 O O . ALA A 1 140 ? -8.829 -15.375 30.384 1.00 36.09 140 ALA A O 1
ATOM 1127 N N . PRO A 1 141 ? -10.169 -15.591 28.586 1.00 37.47 141 PRO A N 1
ATOM 1128 C CA . PRO A 1 141 ? -10.715 -16.861 29.041 1.00 37.47 141 PRO A CA 1
ATOM 1129 C C . PRO A 1 141 ? -9.620 -17.932 29.010 1.00 37.47 141 PRO A C 1
ATOM 1131 O O . PRO A 1 141 ? -8.842 -18.026 28.057 1.00 37.47 141 PRO A O 1
ATOM 1134 N N . SER A 1 142 ? -9.557 -18.709 30.087 1.00 32.91 142 SER A N 1
ATOM 1135 C CA . SER A 1 142 ? -8.583 -19.761 30.354 1.00 32.91 142 SER A CA 1
ATOM 1136 C C . SER A 1 142 ? -8.491 -20.807 29.239 1.00 32.91 142 SER A C 1
ATOM 1138 O O . SER A 1 142 ? -9.480 -21.452 28.905 1.00 32.91 142 SER A O 1
ATOM 1140 N N . ALA A 1 143 ? -7.270 -21.068 28.770 1.00 34.03 143 ALA A N 1
ATOM 1141 C CA . ALA A 1 143 ? -6.882 -22.366 28.230 1.00 34.03 143 ALA A CA 1
ATOM 1142 C C . ALA A 1 143 ? -5.455 -22.709 28.691 1.00 34.03 143 ALA A C 1
ATOM 1144 O O . ALA A 1 143 ? -4.547 -21.879 28.698 1.00 34.03 143 ALA A O 1
ATOM 1145 N N . SER A 1 144 ? -5.323 -23.944 29.150 1.00 33.28 144 SER A N 1
ATOM 1146 C CA . SER A 1 144 ? -4.235 -24.590 29.879 1.00 33.28 144 SER A CA 1
ATOM 1147 C C . SER A 1 144 ? -2.823 -24.409 29.290 1.00 33.28 144 SER A C 1
ATOM 1149 O O . SER A 1 144 ? -2.604 -24.534 28.090 1.00 33.28 144 SER A O 1
ATOM 1151 N N . SER A 1 145 ? -1.854 -24.168 30.184 1.00 30.92 145 SER A N 1
ATOM 1152 C CA . SER A 1 145 ? -0.383 -24.184 29.986 1.00 30.92 145 SER A CA 1
ATOM 1153 C C . SER A 1 145 ? 0.146 -25.575 29.531 1.00 30.92 145 SER A C 1
ATOM 1155 O O . SER A 1 145 ? -0.669 -26.496 29.504 1.00 30.92 145 SER A O 1
ATOM 1157 N N . PRO A 1 146 ? 1.468 -25.838 29.303 1.00 47.38 146 PRO A N 1
ATOM 1158 C CA . PRO A 1 146 ? 2.662 -25.009 29.585 1.00 47.38 146 PRO A CA 1
ATOM 1159 C C . PRO A 1 146 ? 3.808 -25.081 28.545 1.00 47.38 146 PRO A C 1
ATOM 1161 O O . PRO A 1 146 ? 3.835 -25.978 27.724 1.00 47.38 146 PRO A O 1
ATOM 1164 N N . LEU A 1 147 ? 4.841 -24.230 28.666 1.00 32.69 147 LEU A N 1
ATOM 1165 C CA . LEU A 1 147 ? 6.254 -24.657 28.580 1.00 32.69 147 LEU A CA 1
ATOM 1166 C C . LEU A 1 147 ? 7.191 -23.582 29.170 1.00 32.69 147 LEU A C 1
ATOM 1168 O O . LEU A 1 147 ? 7.263 -22.444 28.714 1.00 32.69 147 LEU A O 1
ATOM 1172 N N . LYS A 1 148 ? 7.921 -23.983 30.217 1.00 38.16 148 LYS A N 1
ATOM 1173 C CA . LYS A 1 148 ? 8.969 -23.222 30.911 1.00 38.16 148 LYS A CA 1
ATOM 1174 C C . LYS A 1 148 ? 10.214 -23.104 30.030 1.00 38.16 148 LYS A C 1
ATOM 1176 O O . LYS A 1 148 ? 10.699 -24.118 29.534 1.00 38.16 148 LYS A O 1
ATOM 1181 N N . ARG A 1 149 ? 10.837 -21.925 29.983 1.00 33.81 149 ARG A N 1
ATOM 1182 C CA . ARG A 1 149 ? 12.281 -21.801 29.730 1.00 33.81 149 ARG A CA 1
ATOM 1183 C C . ARG A 1 149 ? 12.903 -20.832 30.734 1.00 33.81 149 ARG A C 1
ATOM 1185 O O . ARG A 1 149 ? 12.579 -19.653 30.764 1.00 33.81 149 ARG A O 1
ATOM 1192 N N . LYS A 1 150 ? 13.769 -21.394 31.580 1.00 35.97 150 LYS A N 1
ATOM 1193 C CA . LYS A 1 150 ? 14.700 -20.694 32.472 1.00 35.97 150 LYS A CA 1
ATOM 1194 C C . LYS A 1 150 ? 15.747 -19.957 31.633 1.00 35.97 150 LYS A C 1
ATOM 1196 O O . LYS A 1 150 ? 16.256 -20.557 30.687 1.00 35.97 150 LYS A O 1
ATOM 1201 N N . ARG A 1 151 ? 16.152 -18.755 32.053 1.00 31.28 151 ARG A N 1
ATOM 1202 C CA . ARG A 1 151 ? 17.571 -18.371 32.022 1.00 31.28 151 ARG A CA 1
ATOM 1203 C C . ARG A 1 151 ? 17.893 -17.271 33.037 1.00 31.28 151 ARG A C 1
ATOM 1205 O O . ARG A 1 151 ? 17.509 -16.123 32.879 1.00 31.28 151 ARG A O 1
ATOM 1212 N N . ASP A 1 152 ? 18.519 -17.731 34.110 1.00 32.69 152 ASP A N 1
ATOM 1213 C CA . ASP A 1 152 ? 19.707 -17.225 34.799 1.00 32.69 152 ASP A CA 1
ATOM 1214 C C . ASP A 1 152 ? 19.880 -15.726 35.091 1.00 32.69 152 ASP A C 1
ATOM 1216 O O . ASP A 1 152 ? 20.222 -14.892 34.260 1.00 32.69 152 ASP A O 1
ATOM 1220 N N . LYS A 1 153 ? 19.748 -15.496 36.397 1.00 35.97 153 LYS A N 1
ATOM 1221 C CA . LYS A 1 153 ? 20.396 -14.541 37.293 1.00 35.97 153 LYS A CA 1
ATOM 1222 C C . LYS A 1 153 ? 21.845 -14.191 36.916 1.00 35.97 153 LYS A C 1
ATOM 1224 O O . LYS A 1 153 ? 22.698 -15.072 36.860 1.00 35.97 153 LYS A O 1
ATOM 1229 N N . ALA A 1 154 ? 22.133 -12.895 36.832 1.00 33.00 154 ALA A N 1
ATOM 1230 C CA . ALA A 1 154 ? 23.461 -12.345 37.084 1.00 33.00 154 ALA A CA 1
ATOM 1231 C C . ALA A 1 154 ? 23.336 -11.187 38.088 1.00 33.00 154 ALA A C 1
ATOM 1233 O O . ALA A 1 154 ? 22.760 -10.144 37.792 1.00 33.00 154 ALA A O 1
ATOM 1234 N N . SER A 1 155 ? 23.842 -11.428 39.299 1.00 31.08 155 SER A N 1
ATOM 1235 C CA . SER A 1 155 ? 24.272 -10.411 40.269 1.00 31.08 155 SER A CA 1
ATOM 1236 C C . SER A 1 155 ? 25.454 -9.626 39.660 1.00 31.08 155 SER A C 1
ATOM 1238 O O . SER A 1 155 ? 26.163 -10.176 38.824 1.00 31.08 155 SER A O 1
ATOM 1240 N N . ASN A 1 156 ? 25.772 -8.378 40.014 1.00 31.78 156 ASN A N 1
ATOM 1241 C CA . ASN A 1 156 ? 26.210 -7.912 41.338 1.00 31.78 156 ASN A CA 1
ATOM 1242 C C . ASN A 1 156 ? 26.434 -6.361 41.317 1.00 31.78 156 ASN A C 1
ATOM 1244 O O . ASN A 1 156 ? 26.270 -5.770 40.250 1.00 31.78 156 ASN A O 1
ATOM 1248 N N . PRO A 1 157 ? 26.788 -5.680 42.436 1.00 51.00 157 PRO A N 1
ATOM 1249 C CA . PRO A 1 157 ? 26.238 -4.374 42.824 1.00 51.00 157 PRO A CA 1
ATOM 1250 C C . PRO A 1 157 ? 27.340 -3.310 43.058 1.00 51.00 157 PRO A C 1
ATOM 1252 O O . PRO A 1 1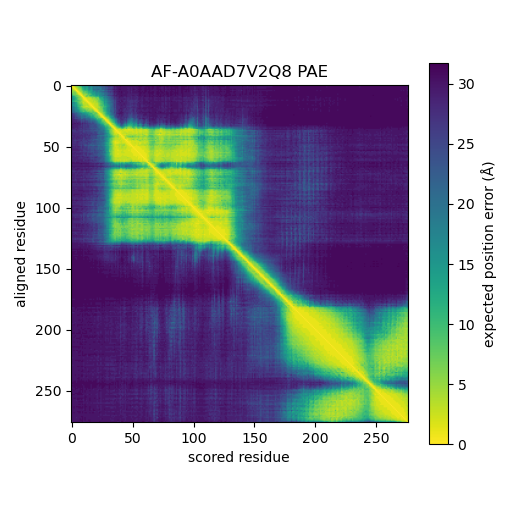57 ? 28.514 -3.633 42.941 1.00 51.00 157 PRO A O 1
ATOM 1255 N N . VAL A 1 158 ? 26.974 -2.089 43.479 1.00 34.16 158 VAL A N 1
ATOM 1256 C CA . 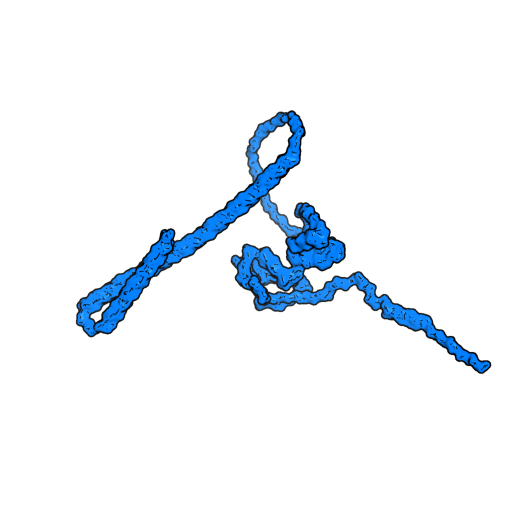VAL A 1 158 ? 27.745 -1.187 44.382 1.00 34.16 158 VAL A CA 1
ATOM 1257 C C . VAL A 1 158 ? 26.715 -0.202 44.990 1.00 34.16 158 VAL A C 1
ATOM 1259 O O . VAL A 1 158 ? 25.991 0.427 44.229 1.00 34.16 158 VAL A O 1
ATOM 1262 N N . ALA A 1 159 ? 26.348 -0.310 46.280 1.00 31.80 159 ALA A N 1
ATOM 1263 C CA . ALA A 1 159 ? 26.781 0.505 47.445 1.00 31.80 159 ALA A CA 1
ATOM 1264 C C . ALA A 1 159 ? 26.589 2.036 47.276 1.00 31.80 159 ALA A C 1
ATOM 1266 O O . ALA A 1 159 ? 26.906 2.566 46.225 1.00 31.80 159 ALA A O 1
ATOM 1267 N N . ALA A 1 160 ? 26.165 2.856 48.244 1.00 30.50 160 ALA A N 1
ATOM 1268 C CA . ALA A 1 160 ? 25.656 2.707 49.606 1.00 30.50 160 ALA A CA 1
ATOM 1269 C C . ALA A 1 160 ? 25.074 4.076 50.057 1.00 30.50 160 ALA A C 1
ATOM 1271 O O . ALA A 1 160 ? 25.576 5.115 49.647 1.00 30.50 160 ALA A O 1
ATOM 1272 N N . THR A 1 161 ? 24.041 4.019 50.904 1.00 31.42 161 THR A N 1
ATOM 1273 C CA . THR A 1 161 ? 23.756 4.834 52.110 1.00 31.42 161 THR A CA 1
ATOM 1274 C C . THR A 1 161 ? 23.940 6.362 52.116 1.00 31.42 161 THR A C 1
ATOM 1276 O O . THR A 1 161 ? 25.068 6.831 52.089 1.00 31.42 161 THR A O 1
ATOM 1279 N N . THR A 1 162 ? 22.862 7.095 52.446 1.00 31.20 162 THR A N 1
ATOM 1280 C CA . THR A 1 162 ? 22.801 8.046 53.590 1.00 31.20 162 THR A CA 1
ATOM 1281 C C . THR A 1 162 ? 21.353 8.387 53.994 1.00 31.20 162 THR A C 1
ATOM 1283 O O . THR A 1 162 ? 20.414 8.194 53.230 1.00 31.20 162 THR A O 1
ATOM 1286 N N . ALA A 1 163 ? 21.199 8.786 55.261 1.00 32.31 163 ALA A N 1
ATOM 1287 C CA . ALA A 1 163 ? 19.990 8.817 56.088 1.00 32.31 163 ALA A CA 1
ATOM 1288 C C . ALA A 1 163 ? 19.100 10.081 55.966 1.00 32.31 163 ALA A C 1
ATOM 1290 O O . ALA A 1 163 ? 19.540 11.123 55.490 1.00 32.31 163 ALA A O 1
ATOM 1291 N N . ALA A 1 164 ? 17.862 9.958 56.472 1.00 33.81 164 ALA A N 1
ATOM 1292 C CA . ALA A 1 164 ? 16.828 10.997 56.646 1.00 33.81 164 ALA A CA 1
ATOM 1293 C C . ALA A 1 164 ? 17.182 12.053 57.734 1.00 33.81 164 ALA A C 1
ATOM 1295 O O . ALA A 1 164 ? 18.156 11.847 58.463 1.00 33.81 164 ALA A O 1
ATOM 1296 N N . PRO A 1 165 ? 16.406 13.153 57.906 1.00 45.41 165 PRO A N 1
ATOM 1297 C CA . PRO A 1 165 ? 15.169 13.075 58.704 1.00 45.41 165 PRO A CA 1
ATOM 1298 C C . PRO A 1 165 ? 14.001 13.977 58.230 1.00 45.41 165 PRO A C 1
ATOM 1300 O O . PRO A 1 165 ? 14.076 14.672 57.225 1.00 45.41 165 PRO A O 1
ATOM 1303 N N . ALA A 1 166 ? 12.896 13.871 58.971 1.00 34.97 166 ALA A N 1
ATOM 1304 C CA . ALA A 1 166 ? 11.513 14.192 58.631 1.00 34.97 166 ALA A CA 1
ATOM 1305 C C . ALA A 1 166 ? 11.047 15.655 58.816 1.00 34.97 166 ALA A C 1
ATOM 1307 O O . ALA A 1 166 ? 11.620 16.410 59.596 1.00 34.97 166 ALA A O 1
ATOM 1308 N N . SER A 1 167 ? 9.881 15.902 58.192 1.00 36.75 167 SER A N 1
ATOM 1309 C CA . SER A 1 167 ? 8.827 16.896 58.479 1.00 36.75 167 SER A CA 1
ATOM 1310 C C . SER A 1 167 ? 9.115 18.352 58.106 1.00 36.75 167 SER A C 1
ATOM 1312 O O . SER A 1 167 ? 10.059 18.945 58.608 1.00 36.75 167 SER A O 1
ATOM 1314 N N . THR A 1 168 ? 8.264 18.990 57.290 1.00 34.62 168 THR A N 1
ATOM 1315 C CA . THR A 1 168 ? 7.113 19.816 57.733 1.00 34.62 168 THR A CA 1
ATOM 1316 C C . THR A 1 168 ? 6.335 20.345 56.499 1.00 34.62 168 THR A C 1
ATOM 1318 O O . THR A 1 168 ? 6.932 20.580 55.455 1.00 34.62 168 THR A O 1
ATOM 1321 N N . GLU A 1 169 ? 5.026 20.555 56.685 1.00 34.91 169 GLU A N 1
ATOM 1322 C CA . GLU A 1 169 ? 4.071 21.380 55.916 1.00 34.91 169 GLU A CA 1
ATOM 1323 C C . GLU A 1 169 ? 3.459 20.837 54.605 1.00 34.91 169 GLU A C 1
ATOM 1325 O O . GLU A 1 169 ? 4.048 20.826 53.527 1.00 34.91 169 GLU A O 1
ATOM 1330 N N . LEU A 1 170 ? 2.181 20.464 54.740 1.00 50.88 170 LEU A N 1
ATOM 1331 C CA . LEU A 1 170 ? 1.191 20.322 53.680 1.00 50.88 170 LEU A CA 1
ATOM 1332 C C . LEU A 1 170 ? 0.906 21.675 53.007 1.00 50.88 170 LEU A C 1
ATOM 1334 O O . LEU A 1 170 ? 0.468 22.607 53.675 1.00 50.88 170 LEU A O 1
ATOM 1338 N N . SER A 1 171 ? 1.026 21.737 51.681 1.00 40.75 171 SER A N 1
ATOM 1339 C CA . SER A 1 171 ? 0.147 22.546 50.822 1.00 40.75 171 SER A CA 1
ATOM 1340 C C . SER A 1 171 ? 0.174 22.012 49.381 1.00 40.75 171 SER A C 1
ATOM 1342 O O . SER A 1 171 ? 1.234 21.695 48.853 1.00 40.75 171 SER A O 1
ATOM 1344 N N . ASP A 1 172 ? -1.023 21.859 48.810 1.00 42.84 172 ASP A N 1
ATOM 1345 C CA . ASP A 1 172 ? -1.362 21.633 47.395 1.00 42.84 172 ASP A CA 1
ATOM 1346 C C . ASP A 1 172 ? -0.825 20.391 46.662 1.00 42.84 172 ASP A C 1
ATOM 1348 O O . ASP A 1 172 ? 0.057 20.440 45.809 1.00 42.84 172 ASP A O 1
ATOM 1352 N N . ALA A 1 173 ? -1.495 19.256 46.898 1.00 46.06 173 ALA A N 1
ATOM 1353 C CA . ALA A 1 173 ? -1.340 18.025 46.115 1.00 46.06 173 ALA A CA 1
ATOM 1354 C C . ALA A 1 173 ? -2.043 18.051 44.735 1.00 46.06 173 ALA A C 1
ATOM 1356 O O . ALA A 1 173 ? -1.860 17.124 43.953 1.00 46.06 173 ALA A O 1
ATOM 1357 N N . SER A 1 174 ? -2.834 19.084 44.409 1.00 46.09 174 SER A N 1
ATOM 1358 C CA . SER A 1 174 ? -3.541 19.179 43.120 1.00 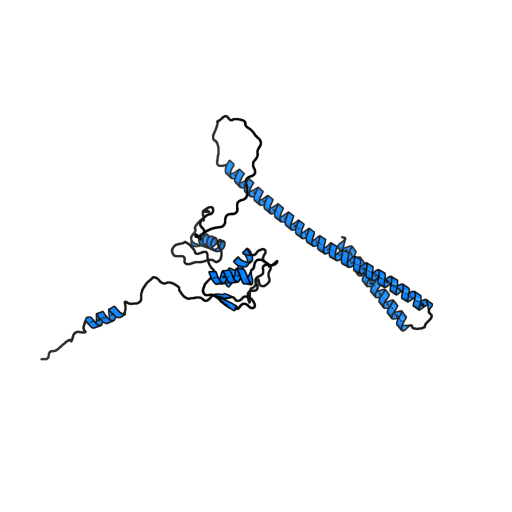46.09 174 SER A CA 1
ATOM 1359 C C . SER A 1 174 ? -2.709 19.787 41.984 1.00 46.09 174 SER A C 1
ATOM 1361 O O . SER A 1 174 ? -2.929 19.415 40.837 1.00 46.09 174 SER A O 1
ATOM 1363 N N . ASP A 1 175 ? -1.731 20.652 42.280 1.00 43.84 175 ASP A N 1
ATOM 1364 C CA . ASP A 1 175 ? -0.904 21.328 41.257 1.00 43.84 175 ASP A CA 1
ATOM 1365 C C . ASP A 1 175 ? 0.293 20.474 40.785 1.00 43.84 175 ASP A C 1
ATOM 1367 O O . ASP A 1 175 ? 0.745 20.580 39.641 1.00 43.84 175 ASP A O 1
ATOM 1371 N N . MET A 1 176 ? 0.802 19.570 41.632 1.00 48.97 176 MET A N 1
ATOM 1372 C CA . MET A 1 176 ? 1.941 18.712 41.273 1.00 48.97 176 MET A CA 1
ATOM 1373 C C . MET A 1 176 ? 1.564 17.606 40.277 1.00 48.97 176 MET A C 1
ATOM 1375 O O . MET A 1 176 ? 2.326 17.337 39.347 1.00 48.97 176 MET A O 1
ATOM 1379 N N . GLU A 1 177 ? 0.379 17.004 40.419 1.00 51.81 177 GLU A N 1
ATOM 1380 C CA . GLU A 1 177 ? -0.084 15.926 39.531 1.00 51.81 177 GLU A CA 1
ATOM 1381 C C . GLU A 1 177 ? -0.412 16.429 38.114 1.00 51.81 177 GLU A C 1
ATOM 1383 O O . GLU A 1 177 ? -0.227 15.701 37.136 1.00 51.81 177 GLU A O 1
ATOM 1388 N N . GLN A 1 178 ? -0.827 17.692 37.971 1.00 51.91 178 GLN A N 1
ATOM 1389 C CA . GLN A 1 178 ? -1.038 18.326 36.666 1.00 51.91 178 GLN A CA 1
ATOM 1390 C C . GLN A 1 178 ? 0.280 18.612 35.940 1.00 51.91 178 GLN A C 1
ATOM 1392 O O . GLN A 1 178 ? 0.358 18.386 34.733 1.00 51.91 178 GLN A O 1
ATOM 1397 N N . SER A 1 179 ? 1.336 18.994 36.665 1.00 57.66 179 SER A N 1
ATOM 1398 C CA . SER A 1 179 ? 2.669 19.208 36.081 1.00 57.66 179 SER A CA 1
ATOM 1399 C C . SER A 1 179 ? 3.318 17.914 35.560 1.00 57.66 179 SER A C 1
ATOM 1401 O O . SER A 1 179 ? 3.935 17.907 34.493 1.00 57.66 179 SER A O 1
ATOM 1403 N N . ASP A 1 180 ? 3.116 16.792 36.260 1.00 61.78 180 ASP A N 1
ATOM 1404 C CA . ASP A 1 180 ? 3.673 15.483 35.890 1.00 61.78 180 ASP A CA 1
ATOM 1405 C C . ASP A 1 180 ? 2.924 14.860 34.695 1.00 61.78 180 ASP A C 1
ATOM 1407 O O . ASP A 1 180 ? 3.518 14.217 33.821 1.00 61.78 180 ASP A O 1
ATOM 1411 N N . MET A 1 181 ? 1.610 15.098 34.606 1.00 55.03 181 MET A N 1
ATOM 1412 C CA . MET A 1 181 ? 0.790 14.699 33.459 1.00 55.03 181 MET A CA 1
ATOM 1413 C C . MET A 1 181 ? 1.128 15.492 32.192 1.00 55.03 181 MET A C 1
ATOM 1415 O O . MET A 1 181 ? 1.158 14.908 31.101 1.00 55.03 181 MET A O 1
ATOM 1419 N N . ASP A 1 182 ? 1.441 16.782 32.328 1.00 75.38 182 ASP A N 1
ATOM 1420 C CA . ASP A 1 182 ? 1.857 17.631 31.209 1.00 75.38 182 ASP A CA 1
ATOM 1421 C C . ASP A 1 182 ? 3.259 17.240 30.710 1.00 75.38 182 ASP A C 1
ATOM 1423 O O . ASP A 1 182 ? 3.464 17.042 29.510 1.00 75.38 182 ASP A O 1
ATOM 1427 N N . TYR A 1 183 ? 4.194 16.934 31.620 1.00 82.19 183 TYR A N 1
ATOM 1428 C CA . TYR A 1 183 ? 5.530 16.436 31.265 1.00 82.19 183 TYR A CA 1
ATOM 1429 C C . TYR A 1 183 ? 5.480 15.091 30.520 1.00 82.19 183 TYR A C 1
ATOM 1431 O O . TYR A 1 183 ? 6.174 14.872 29.520 1.00 82.19 183 TYR A O 1
ATOM 1439 N N . GLN A 1 184 ? 4.612 14.171 30.954 1.00 84.69 184 GLN A N 1
ATOM 1440 C CA . GLN A 1 184 ? 4.392 12.911 30.242 1.00 84.69 184 GLN A CA 1
ATOM 1441 C C . GLN A 1 184 ? 3.767 13.117 28.857 1.00 84.69 184 GLN A C 1
ATOM 1443 O O . GLN A 1 184 ? 4.070 12.356 27.927 1.00 84.69 184 GLN A O 1
ATOM 1448 N N . HIS A 1 185 ? 2.882 14.102 28.702 1.00 89.69 185 HIS A N 1
ATOM 1449 C CA . HIS A 1 185 ? 2.277 14.445 27.420 1.00 89.69 185 HIS A CA 1
ATOM 1450 C C . HIS A 1 185 ? 3.305 15.075 26.466 1.00 89.69 185 HIS A C 1
ATOM 1452 O O . HIS A 1 185 ? 3.449 14.615 25.326 1.00 89.69 185 HIS A O 1
ATOM 1458 N N . GLU A 1 186 ? 4.099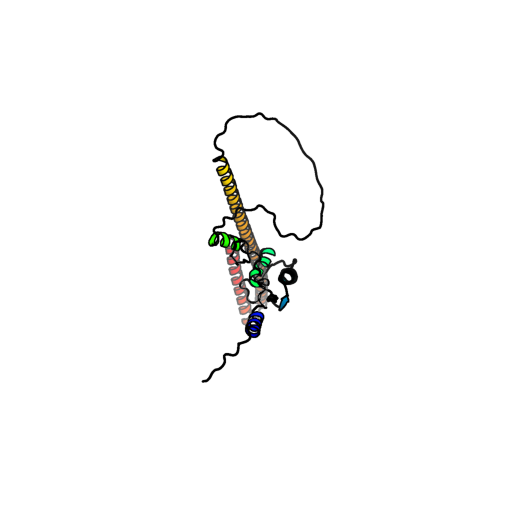 16.032 26.941 1.00 89.88 186 GLU A N 1
ATOM 1459 C CA . GLU A 1 186 ? 5.195 16.641 26.187 1.00 89.88 186 GLU A CA 1
ATOM 1460 C C .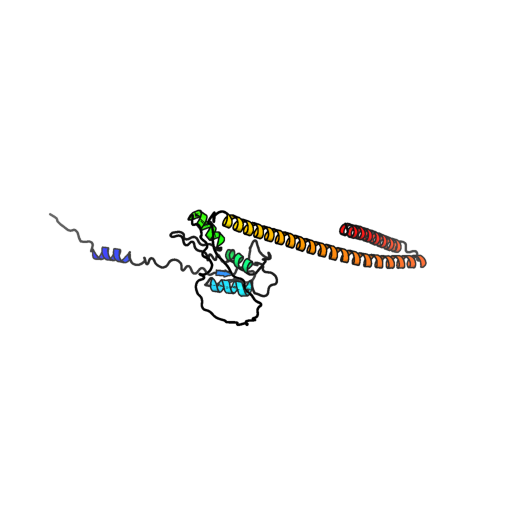 GLU A 1 186 ? 6.249 15.612 25.768 1.00 89.88 186 GLU A C 1
ATOM 1462 O O . GLU A 1 186 ? 6.653 15.583 24.603 1.00 89.88 186 GLU A O 1
ATOM 1467 N N . TYR A 1 187 ? 6.630 14.687 26.656 1.00 92.00 187 TYR A N 1
ATOM 1468 C CA . TYR A 1 187 ? 7.548 13.596 26.325 1.00 92.00 187 TYR A CA 1
ATOM 1469 C C . TYR A 1 187 ? 6.992 12.686 25.217 1.00 92.00 187 TYR A C 1
ATOM 1471 O O . TYR A 1 187 ? 7.708 12.318 24.277 1.00 92.00 187 TYR A O 1
ATOM 1479 N N . LYS A 1 188 ? 5.700 12.333 25.278 1.00 92.62 188 LYS A N 1
ATOM 1480 C CA . LYS A 1 188 ? 5.036 11.538 24.228 1.00 92.62 188 LYS A CA 1
ATOM 1481 C C . LYS A 1 188 ? 5.028 12.282 22.893 1.00 92.62 188 LYS A C 1
ATOM 1483 O O . LYS A 1 188 ? 5.298 11.660 21.859 1.00 92.62 188 LYS A O 1
ATOM 1488 N N . LEU A 1 189 ? 4.771 13.589 22.910 1.00 94.75 189 LEU A N 1
ATOM 1489 C CA . LEU A 1 189 ? 4.788 14.439 21.723 1.00 94.75 189 LEU A CA 1
ATOM 1490 C C . LEU A 1 189 ? 6.202 14.564 21.140 1.00 94.75 189 LEU A C 1
ATOM 1492 O O . LEU A 1 189 ? 6.385 14.364 19.940 1.00 94.75 189 LEU A O 1
ATOM 1496 N N . ALA A 1 190 ? 7.215 14.810 21.971 1.00 93.12 190 ALA A N 1
ATOM 1497 C CA . ALA A 1 190 ? 8.617 14.869 21.563 1.00 93.12 190 ALA A CA 1
ATOM 1498 C C . ALA A 1 190 ? 9.084 13.538 20.952 1.00 93.12 190 ALA A C 1
ATOM 1500 O O . ALA A 1 190 ? 9.694 13.514 19.883 1.00 93.12 190 ALA A O 1
ATOM 1501 N N . LYS A 1 191 ? 8.705 12.406 21.557 1.00 94.94 191 LYS A N 1
ATOM 1502 C CA . LYS A 1 191 ? 8.980 11.065 21.023 1.00 94.94 191 LYS A CA 1
ATOM 1503 C C . LYS A 1 191 ? 8.255 10.795 19.702 1.00 94.94 191 LYS A C 1
ATOM 1505 O O . LYS A 1 191 ? 8.772 10.070 18.853 1.00 94.94 191 LYS A O 1
ATOM 1510 N N . ALA A 1 192 ? 7.048 11.326 19.513 1.00 92.38 192 ALA A N 1
ATOM 1511 C CA . ALA A 1 192 ? 6.338 11.240 18.238 1.00 92.38 192 ALA A CA 1
ATOM 1512 C C . ALA A 1 192 ? 7.023 12.084 17.151 1.00 92.38 192 ALA A C 1
ATOM 1514 O O . ALA A 1 192 ? 7.267 11.563 16.064 1.00 92.38 192 ALA A O 1
ATOM 1515 N N . LYS A 1 193 ? 7.416 13.324 17.472 1.00 96.12 193 LYS A N 1
ATOM 1516 C CA . LYS A 1 193 ? 8.176 14.212 16.576 1.00 96.12 193 LYS A CA 1
ATOM 1517 C C . LYS A 1 193 ? 9.509 13.589 16.159 1.00 96.12 193 LYS A C 1
ATOM 1519 O O . LYS A 1 193 ? 9.793 13.520 14.972 1.00 96.12 193 LYS A O 1
ATOM 1524 N N . LEU A 1 194 ? 10.269 13.031 17.104 1.00 96.62 194 LEU A N 1
ATOM 1525 C CA . LEU A 1 194 ? 11.525 12.339 16.801 1.00 96.62 194 LEU A CA 1
ATOM 1526 C C . LEU A 1 194 ? 11.309 11.146 15.862 1.00 96.62 194 LEU A C 1
ATOM 1528 O O . LEU A 1 194 ? 12.053 10.979 14.903 1.00 96.62 194 LEU A O 1
ATOM 1532 N N . ARG A 1 195 ? 10.275 10.327 16.103 1.00 93.81 195 ARG A N 1
ATOM 1533 C CA . ARG A 1 195 ? 9.937 9.207 15.207 1.00 93.81 195 ARG A CA 1
ATOM 1534 C C . ARG A 1 195 ? 9.576 9.678 13.800 1.00 93.81 195 ARG A C 1
ATOM 1536 O O . ARG A 1 195 ? 9.971 9.025 12.842 1.00 93.81 195 ARG A O 1
ATOM 1543 N N . TYR A 1 196 ? 8.848 10.786 13.681 1.00 93.50 196 TYR A N 1
ATOM 1544 C CA . TYR A 1 196 ? 8.539 11.392 12.389 1.00 93.50 196 TYR A CA 1
ATOM 1545 C C . TYR A 1 196 ? 9.818 11.842 11.671 1.00 93.50 196 TYR A C 1
ATOM 1547 O O . TYR A 1 196 ? 10.066 11.386 10.561 1.00 93.50 196 TYR A O 1
ATOM 1555 N N . SER A 1 197 ? 10.673 12.631 12.327 1.00 95.06 197 SER A N 1
ATOM 1556 C CA . SER A 1 197 ? 11.921 13.123 11.726 1.00 95.06 197 SER A CA 1
ATOM 1557 C C . SER A 1 197 ? 12.895 11.998 11.363 1.00 95.06 197 SER A C 1
ATOM 1559 O O . SER A 1 197 ? 13.585 12.076 10.352 1.00 95.06 197 SER A O 1
ATOM 1561 N N . LEU A 1 198 ? 12.948 10.920 12.155 1.00 96.12 198 LEU A N 1
ATO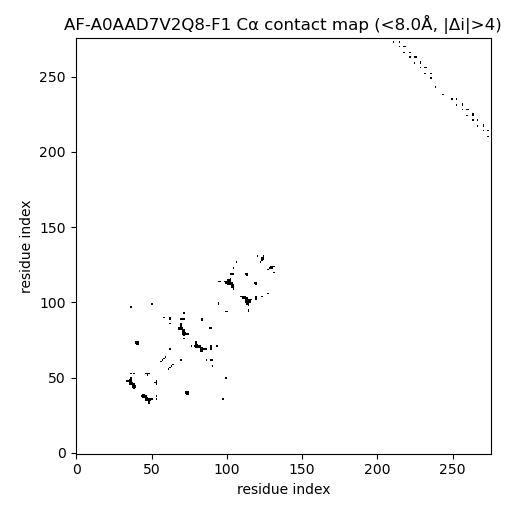M 1562 C CA . LEU A 1 198 ? 13.737 9.735 11.813 1.00 96.12 198 LEU A CA 1
ATOM 1563 C C . LEU A 1 198 ? 13.207 9.051 10.550 1.00 96.12 198 LEU A C 1
ATOM 1565 O O . LEU A 1 198 ? 14.005 8.711 9.684 1.00 96.12 198 LEU A O 1
ATOM 1569 N N . ARG A 1 199 ? 11.883 8.904 10.426 1.00 96.31 199 ARG A N 1
ATOM 1570 C CA . ARG A 1 199 ? 11.250 8.320 9.239 1.00 96.31 199 ARG A CA 1
ATOM 1571 C C . ARG A 1 199 ? 11.444 9.187 7.997 1.00 96.31 199 ARG 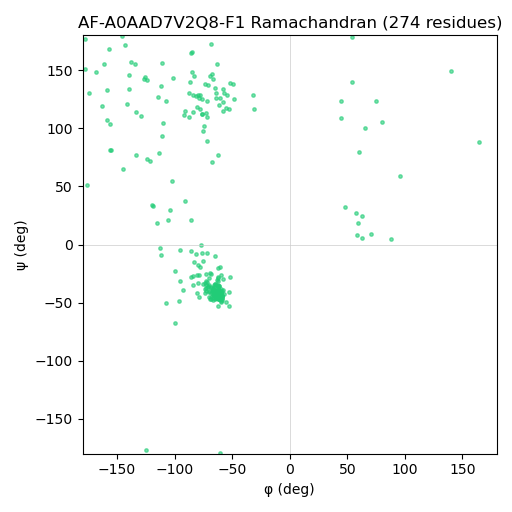A C 1
ATOM 1573 O O . ARG A 1 199 ? 11.713 8.664 6.926 1.00 96.31 199 ARG A O 1
ATOM 1580 N N . GLU A 1 200 ? 11.320 10.500 8.143 1.00 96.38 200 GLU A N 1
ATOM 1581 C CA . GLU A 1 200 ? 11.588 11.465 7.075 1.00 96.38 200 GLU A CA 1
ATOM 1582 C C . GLU A 1 200 ? 13.039 11.354 6.590 1.00 96.38 200 GLU A C 1
ATOM 1584 O O . GLU A 1 200 ? 13.288 11.253 5.393 1.00 96.38 200 GLU A O 1
ATOM 1589 N N . ARG A 1 201 ? 13.997 11.241 7.517 1.00 96.38 201 ARG A N 1
ATOM 1590 C CA . ARG A 1 201 ? 15.406 10.999 7.184 1.00 96.38 201 ARG A CA 1
ATOM 1591 C C . ARG A 1 201 ? 15.636 9.649 6.494 1.00 96.38 201 ARG A C 1
ATOM 1593 O O . ARG A 1 201 ? 16.458 9.585 5.588 1.00 96.38 201 ARG A O 1
ATOM 1600 N N . GLU A 1 202 ? 14.952 8.585 6.914 1.00 95.94 202 GLU A N 1
ATOM 1601 C CA . GLU A 1 202 ? 15.024 7.268 6.258 1.00 95.94 202 GLU A CA 1
ATOM 1602 C C . GLU A 1 202 ? 14.507 7.325 4.814 1.00 95.94 202 GLU A C 1
ATOM 1604 O O . GLU A 1 202 ? 15.168 6.807 3.917 1.00 95.94 202 GLU A O 1
ATOM 1609 N N . LEU A 1 203 ? 13.385 8.013 4.573 1.00 96.19 203 LEU A N 1
ATOM 1610 C CA . LEU A 1 203 ? 12.835 8.213 3.227 1.00 96.19 203 LEU A CA 1
ATOM 1611 C C . LEU A 1 203 ? 13.788 9.014 2.332 1.00 96.19 203 LEU A C 1
ATOM 1613 O O . LEU A 1 203 ? 14.045 8.612 1.202 1.00 96.19 203 LEU A O 1
ATOM 1617 N N . LEU A 1 204 ? 14.362 10.104 2.853 1.00 94.94 204 LEU A N 1
ATOM 1618 C CA . LEU A 1 204 ? 15.356 10.899 2.124 1.00 94.94 204 LEU A CA 1
ATOM 1619 C C . LEU A 1 204 ? 16.618 10.090 1.801 1.00 94.94 204 LEU A C 1
ATOM 1621 O O . LEU A 1 204 ? 17.213 10.264 0.741 1.00 94.94 204 LEU A O 1
ATOM 1625 N N . HIS A 1 205 ? 17.035 9.195 2.699 1.00 95.62 205 HIS A N 1
ATOM 1626 C CA . HIS A 1 205 ? 18.165 8.305 2.445 1.00 95.62 205 HIS A CA 1
ATOM 1627 C C . HIS A 1 205 ? 17.856 7.305 1.324 1.00 95.62 205 HIS A C 1
ATOM 1629 O O . HIS A 1 205 ? 18.691 7.088 0.450 1.00 95.62 205 HIS A O 1
ATOM 1635 N N . GLU A 1 206 ? 16.657 6.720 1.318 1.00 94.81 206 GLU A N 1
ATOM 1636 C CA . GLU A 1 206 ? 16.213 5.821 0.249 1.00 94.81 206 GLU A CA 1
ATOM 1637 C C . GLU A 1 206 ? 16.147 6.547 -1.105 1.00 94.81 206 GLU A C 1
ATOM 1639 O O . GLU A 1 206 ? 16.654 6.034 -2.106 1.00 94.81 206 GLU A O 1
ATOM 1644 N N . GLU A 1 207 ? 15.615 7.771 -1.133 1.00 95.88 207 GLU A N 1
ATOM 1645 C CA . GLU A 1 207 ? 15.605 8.618 -2.327 1.00 95.88 207 GLU A CA 1
ATOM 1646 C C . GLU A 1 207 ? 17.033 8.899 -2.820 1.00 95.88 207 GLU A C 1
ATOM 1648 O O . GLU A 1 207 ? 17.345 8.625 -3.981 1.00 95.88 207 GLU A O 1
ATOM 1653 N N . LEU A 1 208 ? 17.942 9.315 -1.934 1.00 94.44 208 LEU A N 1
ATOM 1654 C CA . LEU A 1 208 ? 19.350 9.553 -2.268 1.00 94.44 208 LEU A CA 1
ATOM 1655 C C . LEU A 1 208 ? 20.057 8.296 -2.799 1.00 94.44 208 LEU A C 1
ATOM 1657 O O . LEU A 1 208 ? 20.854 8.370 -3.734 1.00 94.44 208 LEU A O 1
ATOM 1661 N N . GLU A 1 209 ? 19.766 7.117 -2.254 1.00 94.31 209 GLU A N 1
ATOM 1662 C CA . GLU A 1 209 ? 20.299 5.869 -2.800 1.00 94.31 209 GLU A CA 1
ATOM 1663 C C . GLU A 1 209 ? 19.777 5.583 -4.213 1.00 94.31 209 GLU A C 1
ATOM 1665 O O . GLU A 1 209 ? 20.528 5.107 -5.070 1.00 94.31 209 GLU A O 1
ATOM 1670 N N . THR A 1 210 ? 18.495 5.851 -4.483 1.00 93.19 210 THR A N 1
ATOM 1671 C CA . THR A 1 210 ? 17.922 5.656 -5.823 1.00 93.19 210 THR A CA 1
ATOM 1672 C C . THR A 1 210 ? 18.511 6.623 -6.847 1.00 93.19 210 THR A C 1
ATOM 1674 O O . THR A 1 210 ? 18.837 6.193 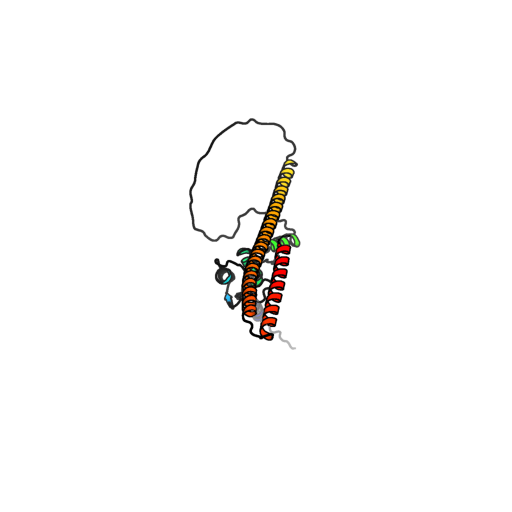-7.961 1.00 93.19 210 THR A O 1
ATOM 1677 N N . THR A 1 211 ? 18.730 7.888 -6.477 1.00 90.31 211 THR A N 1
ATOM 1678 C CA . THR A 1 211 ? 19.396 8.864 -7.349 1.00 90.31 211 THR A CA 1
ATOM 1679 C C . THR A 1 211 ? 20.855 8.480 -7.572 1.00 90.31 211 THR A C 1
ATOM 1681 O O . THR A 1 211 ? 21.316 8.493 -8.714 1.00 90.31 211 THR A O 1
ATOM 1684 N N . HIS A 1 212 ? 21.561 8.010 -6.537 1.00 92.19 212 HIS A N 1
ATOM 1685 C CA . HIS A 1 212 ? 22.935 7.525 -6.661 1.00 92.19 212 HIS A CA 1
ATOM 1686 C C . HIS A 1 212 ? 23.047 6.322 -7.607 1.00 92.19 212 HIS A C 1
ATOM 1688 O O . HIS A 1 212 ? 23.894 6.321 -8.501 1.00 92.19 212 HIS A O 1
ATOM 1694 N N . ARG A 1 213 ? 22.168 5.318 -7.470 1.00 93.00 213 ARG A N 1
ATOM 1695 C CA . ARG A 1 213 ? 22.109 4.163 -8.389 1.00 93.00 213 ARG A CA 1
ATOM 1696 C C . ARG A 1 213 ? 21.828 4.600 -9.831 1.00 93.00 213 ARG A C 1
ATOM 1698 O O . ARG A 1 213 ? 22.466 4.104 -10.758 1.00 93.00 213 ARG A O 1
ATOM 1705 N N . SER A 1 214 ? 20.914 5.551 -10.021 1.00 91.00 214 SER A N 1
ATOM 1706 C CA . SER A 1 214 ? 20.577 6.097 -11.344 1.00 91.00 214 SER A CA 1
ATOM 1707 C C . SER A 1 214 ? 21.757 6.846 -11.968 1.00 91.00 214 SER A C 1
ATOM 1709 O O . SER A 1 214 ? 22.089 6.626 -13.133 1.00 91.00 214 SER A O 1
ATOM 1711 N N . LEU A 1 215 ? 22.457 7.660 -11.174 1.00 91.38 215 LEU A N 1
ATOM 1712 C CA . LEU A 1 215 ? 23.667 8.364 -11.586 1.00 91.38 215 LEU A CA 1
ATOM 1713 C C . LEU A 1 215 ? 24.784 7.388 -11.980 1.00 91.38 215 LEU A C 1
ATOM 1715 O O . LEU A 1 215 ? 25.418 7.574 -13.017 1.00 91.38 215 LEU A O 1
ATOM 1719 N N . GLN A 1 216 ? 25.013 6.335 -11.189 1.00 92.94 216 GLN A N 1
ATOM 1720 C CA . GLN A 1 216 ? 25.994 5.296 -11.515 1.00 92.94 216 GLN A CA 1
ATOM 1721 C C . GLN A 1 216 ? 25.678 4.624 -12.856 1.00 92.94 216 GLN A C 1
ATOM 1723 O O . GLN A 1 216 ? 26.580 4.447 -13.674 1.00 92.94 216 GLN A O 1
ATOM 1728 N N . ARG A 1 217 ? 24.405 4.301 -13.112 1.00 92.44 217 ARG A N 1
ATOM 1729 C CA . ARG A 1 217 ? 23.962 3.726 -14.387 1.00 92.44 217 ARG A CA 1
ATOM 1730 C C . ARG A 1 217 ? 24.205 4.674 -15.566 1.00 92.44 217 ARG A C 1
ATOM 1732 O O . ARG A 1 217 ? 24.751 4.255 -16.580 1.00 92.44 217 ARG A O 1
ATOM 1739 N N . LEU A 1 218 ? 23.858 5.953 -15.438 1.00 88.19 218 LEU A N 1
ATOM 1740 C CA . LEU A 1 218 ? 24.128 6.935 -16.496 1.00 88.19 218 LEU A CA 1
ATOM 1741 C C . LEU A 1 218 ? 25.632 7.099 -16.750 1.00 88.19 218 LEU A C 1
ATOM 1743 O O . LEU A 1 218 ? 26.066 7.233 -17.891 1.00 88.19 218 LEU A O 1
ATOM 1747 N N . GLN A 1 219 ? 26.457 7.038 -15.703 1.00 89.31 219 GLN A N 1
ATOM 1748 C CA . GLN A 1 219 ? 27.913 7.084 -15.838 1.00 89.31 219 GLN A CA 1
ATOM 1749 C C . GLN A 1 219 ? 28.484 5.854 -16.555 1.00 89.31 219 GLN A C 1
ATOM 1751 O O . GLN A 1 219 ? 29.433 5.998 -17.333 1.00 89.31 219 GLN A O 1
ATOM 1756 N N . THR A 1 220 ? 27.947 4.655 -16.309 1.00 92.31 220 THR A N 1
ATOM 1757 C CA . THR A 1 220 ? 28.375 3.446 -17.027 1.00 92.31 220 THR A CA 1
ATOM 1758 C C . THR A 1 220 ? 27.925 3.479 -18.483 1.00 92.31 220 THR A C 1
ATOM 1760 O O . THR A 1 220 ? 28.753 3.233 -19.357 1.00 92.31 220 THR A O 1
ATOM 1763 N N . GLU A 1 221 ? 26.677 3.860 -18.763 1.00 89.94 221 GLU A N 1
ATOM 1764 C CA . GLU A 1 221 ? 26.170 4.027 -20.132 1.00 89.94 221 GLU A CA 1
ATOM 1765 C C . GLU A 1 221 ? 26.996 5.066 -20.909 1.00 89.94 221 GLU A C 1
ATOM 1767 O O . GLU A 1 221 ? 27.451 4.787 -22.019 1.00 89.94 221 GLU A O 1
ATOM 1772 N N . ARG A 1 222 ? 27.315 6.209 -20.287 1.00 88.38 222 ARG A N 1
ATOM 1773 C CA . ARG A 1 222 ? 28.201 7.235 -20.857 1.00 88.38 222 ARG A CA 1
ATOM 1774 C C . ARG A 1 222 ? 29.576 6.682 -21.218 1.00 88.38 222 ARG A C 1
ATOM 1776 O O . ARG A 1 222 ? 30.117 7.014 -22.270 1.00 88.38 222 ARG A O 1
ATOM 1783 N N . ARG A 1 223 ? 30.165 5.849 -20.354 1.00 89.75 223 ARG A N 1
ATOM 1784 C CA . ARG A 1 223 ? 31.471 5.218 -20.611 1.00 89.75 223 ARG A CA 1
ATOM 1785 C C . ARG A 1 223 ? 31.411 4.284 -21.820 1.00 89.75 223 ARG A C 1
ATOM 1787 O O . ARG A 1 223 ? 32.332 4.300 -22.631 1.00 89.75 223 ARG A O 1
ATOM 1794 N N . VAL A 1 224 ? 30.340 3.500 -21.942 1.00 90.50 224 VAL A N 1
ATOM 1795 C CA . VAL A 1 224 ? 30.127 2.590 -23.078 1.00 90.50 224 VAL A CA 1
ATOM 1796 C C . VAL A 1 224 ? 29.953 3.377 -24.376 1.00 90.50 224 VAL A C 1
ATOM 1798 O O . VAL A 1 224 ? 30.636 3.074 -25.350 1.00 90.50 224 VAL A O 1
ATOM 1801 N N . LEU A 1 225 ? 29.123 4.426 -24.380 1.00 86.81 225 LEU A N 1
ATOM 1802 C CA . LEU A 1 225 ? 28.926 5.279 -25.558 1.00 86.81 225 LEU A CA 1
ATOM 1803 C C . LEU A 1 225 ? 30.211 5.992 -25.983 1.00 86.81 225 LEU A C 1
ATOM 1805 O O . LEU A 1 225 ? 30.518 6.031 -27.170 1.00 86.81 225 LEU A O 1
ATOM 1809 N N . LEU A 1 226 ? 30.992 6.512 -25.030 1.00 86.69 226 LEU A N 1
ATOM 1810 C CA . LEU A 1 226 ? 32.304 7.096 -25.324 1.00 86.69 226 LEU A CA 1
ATOM 1811 C C . LEU A 1 226 ? 33.248 6.067 -25.953 1.00 86.69 226 LEU A C 1
ATOM 1813 O O . LEU A 1 226 ? 33.907 6.380 -26.936 1.00 86.69 226 LEU A O 1
ATOM 1817 N N . SER A 1 227 ? 33.291 4.840 -25.427 1.00 88.75 227 SER A N 1
ATOM 1818 C CA . SER A 1 227 ? 34.103 3.768 -26.011 1.00 88.75 227 SER A CA 1
ATOM 1819 C C . SER A 1 227 ? 33.668 3.438 -27.439 1.00 88.75 227 SER A C 1
ATOM 1821 O O . SER A 1 227 ? 34.519 3.351 -28.318 1.00 88.75 227 SER A O 1
ATOM 1823 N N . ALA A 1 228 ? 32.363 3.283 -27.678 1.00 85.31 228 ALA A N 1
ATOM 1824 C CA . ALA A 1 228 ? 31.817 2.988 -29.001 1.00 85.31 228 ALA A CA 1
ATOM 1825 C C . ALA A 1 228 ? 32.115 4.109 -30.007 1.00 85.31 228 ALA A C 1
ATOM 1827 O O . ALA A 1 228 ? 32.483 3.831 -31.144 1.00 85.31 228 ALA A O 1
ATOM 1828 N N . LEU A 1 229 ? 32.031 5.370 -29.574 1.00 85.31 229 LEU A N 1
ATOM 1829 C CA . LEU A 1 229 ? 32.350 6.532 -30.400 1.00 85.31 229 LEU A CA 1
ATOM 1830 C C . LEU A 1 229 ? 33.833 6.572 -30.784 1.00 85.31 229 LEU A C 1
ATOM 1832 O O . LEU A 1 229 ? 34.137 6.794 -31.950 1.00 85.31 229 LEU A O 1
ATOM 1836 N N . MET A 1 230 ? 34.747 6.292 -29.848 1.00 83.00 230 MET A N 1
ATOM 1837 C CA . MET A 1 230 ? 36.180 6.194 -30.160 1.00 83.00 230 MET A CA 1
ATOM 1838 C C . MET A 1 230 ? 36.472 5.065 -31.162 1.00 83.00 230 MET A C 1
ATOM 1840 O O . MET A 1 230 ? 37.343 5.213 -32.016 1.00 83.00 230 MET A O 1
ATOM 1844 N N . THR A 1 231 ? 35.742 3.946 -31.087 1.00 86.56 231 THR A N 1
ATOM 1845 C CA . THR A 1 231 ? 35.843 2.855 -32.069 1.00 86.56 231 THR A CA 1
ATOM 1846 C C . THR A 1 231 ? 35.297 3.273 -33.435 1.00 86.56 231 THR A C 1
ATOM 1848 O O . THR A 1 231 ? 35.975 3.061 -34.433 1.00 86.56 231 THR A O 1
ATOM 1851 N N . ALA A 1 232 ? 34.122 3.904 -33.490 1.00 79.19 232 ALA A N 1
ATOM 1852 C CA . ALA A 1 232 ? 33.507 4.364 -34.736 1.00 79.19 232 ALA A CA 1
ATOM 1853 C C . ALA A 1 232 ? 34.342 5.450 -35.438 1.00 79.19 232 ALA A C 1
ATOM 1855 O O . ALA A 1 232 ? 34.540 5.382 -36.646 1.00 79.19 232 ALA A O 1
ATOM 1856 N N . GLU A 1 233 ? 34.899 6.410 -34.692 1.00 79.88 233 GLU A N 1
ATOM 1857 C CA . GLU A 1 233 ? 35.830 7.409 -35.239 1.00 79.88 233 GLU A CA 1
ATOM 1858 C C . GLU A 1 233 ? 37.132 6.756 -35.735 1.00 79.88 233 GLU A C 1
ATOM 1860 O O . GLU A 1 233 ? 37.676 7.171 -36.757 1.00 79.88 233 GLU A O 1
ATOM 1865 N N . GLY A 1 234 ? 37.601 5.692 -35.071 1.00 78.94 234 GLY A N 1
ATOM 1866 C CA . GLY A 1 234 ? 38.723 4.877 -35.542 1.00 78.94 234 GLY A CA 1
ATOM 1867 C C . GLY A 1 234 ? 38.435 4.154 -36.863 1.00 78.94 234 GLY A C 1
ATOM 1868 O O . GLY A 1 234 ? 39.271 4.189 -37.763 1.00 78.94 234 GLY A O 1
ATOM 1869 N N . ILE A 1 235 ? 37.249 3.549 -37.000 1.00 73.94 235 ILE A N 1
ATOM 1870 C CA . ILE A 1 235 ? 36.796 2.900 -38.242 1.00 73.94 235 ILE A CA 1
ATOM 1871 C C . ILE A 1 235 ? 36.654 3.936 -39.359 1.00 73.94 235 ILE A C 1
ATOM 1873 O O . ILE A 1 235 ? 37.179 3.721 -40.446 1.00 73.94 235 ILE A O 1
ATOM 1877 N N . LYS A 1 236 ? 36.032 5.088 -39.080 1.00 74.81 236 LYS A N 1
ATOM 1878 C CA . LYS A 1 236 ? 35.900 6.180 -40.052 1.00 74.81 236 LYS A CA 1
ATOM 1879 C C . LYS A 1 236 ? 37.261 6.615 -40.599 1.00 74.81 236 LYS A C 1
ATOM 1881 O O . LYS A 1 236 ? 37.436 6.697 -41.807 1.00 74.81 236 LYS A O 1
ATOM 1886 N N . ASN A 1 237 ? 38.234 6.862 -39.722 1.00 75.25 237 ASN A N 1
ATOM 1887 C CA . ASN A 1 237 ? 39.569 7.290 -40.146 1.00 75.25 237 ASN A CA 1
ATOM 1888 C C . ASN A 1 237 ? 40.292 6.223 -40.989 1.00 75.25 237 ASN A C 1
ATOM 1890 O O . ASN A 1 237 ? 41.084 6.579 -41.853 1.00 75.25 237 ASN A O 1
ATOM 1894 N N . PHE A 1 238 ? 40.020 4.936 -40.750 1.00 70.12 238 PHE A N 1
ATOM 1895 C CA . PHE A 1 238 ? 40.566 3.829 -41.537 1.00 70.12 238 PHE A CA 1
ATOM 1896 C C . PHE A 1 238 ? 39.917 3.720 -42.928 1.00 70.12 238 PHE A C 1
ATOM 1898 O O . PHE A 1 238 ? 40.621 3.535 -43.918 1.00 70.12 238 PHE A O 1
ATOM 1905 N N . VAL A 1 239 ? 38.593 3.883 -43.019 1.00 63.91 239 VAL A N 1
ATOM 1906 C CA . VAL A 1 239 ? 37.855 3.880 -44.297 1.00 63.91 239 VAL A CA 1
ATOM 1907 C C . VAL A 1 239 ? 38.306 5.044 -45.189 1.00 63.91 239 VAL A C 1
ATOM 1909 O O . VAL A 1 239 ? 38.601 4.830 -46.361 1.00 63.91 239 VAL A O 1
ATOM 1912 N N . VAL A 1 240 ? 38.491 6.240 -44.618 1.00 63.12 240 VAL A N 1
ATOM 1913 C CA . VAL A 1 240 ? 38.982 7.432 -45.341 1.00 63.12 240 VAL A CA 1
ATOM 1914 C C . VAL A 1 240 ? 40.404 7.246 -45.904 1.00 63.12 240 VAL A C 1
ATOM 1916 O O . VAL A 1 240 ? 40.719 7.795 -46.956 1.00 63.12 240 VAL A O 1
ATOM 1919 N N . ASP A 1 241 ? 41.264 6.458 -45.250 1.00 59.81 241 ASP A N 1
ATOM 1920 C CA . ASP A 1 241 ? 42.631 6.157 -45.722 1.00 59.81 241 ASP A CA 1
ATOM 1921 C C . ASP A 1 241 ? 42.660 5.067 -46.817 1.00 59.81 241 ASP A C 1
ATOM 1923 O O . ASP A 1 241 ? 43.634 4.943 -47.559 1.00 59.81 241 ASP A O 1
ATOM 1927 N N . SER A 1 242 ? 41.579 4.286 -46.945 1.00 60.00 242 SER A N 1
ATOM 1928 C CA . SER A 1 242 ? 41.484 3.146 -47.870 1.00 60.00 242 SER A CA 1
ATOM 1929 C C . SER A 1 242 ? 41.104 3.543 -49.305 1.00 60.00 242 SER A C 1
ATOM 1931 O O . SER A 1 242 ? 41.307 2.748 -50.220 1.00 60.00 242 SER A O 1
ATOM 1933 N N . GLY A 1 243 ? 40.609 4.770 -49.527 1.00 58.12 243 GLY A N 1
ATOM 1934 C CA . GLY A 1 243 ? 40.366 5.333 -50.864 1.00 58.12 243 GLY A CA 1
ATOM 1935 C C . GLY A 1 243 ? 39.328 4.594 -51.722 1.00 58.12 243 GLY A C 1
ATOM 1936 O O . GLY A 1 243 ? 39.408 4.665 -52.946 1.00 58.12 243 GLY A O 1
ATOM 1937 N N . GLU A 1 244 ? 38.394 3.860 -51.112 1.00 55.97 244 GLU A N 1
ATOM 1938 C CA . GLU A 1 244 ? 37.292 3.194 -51.818 1.00 55.97 244 GLU A CA 1
ATOM 1939 C C . GLU A 1 244 ? 36.071 4.132 -51.878 1.00 55.97 244 GLU A C 1
ATOM 1941 O O . GLU A 1 244 ? 35.507 4.475 -50.841 1.00 55.97 244 GLU A O 1
ATOM 1946 N N . ASP A 1 245 ? 35.686 4.552 -53.091 1.00 54.78 245 ASP A N 1
ATOM 1947 C CA . ASP A 1 245 ? 34.545 5.437 -53.397 1.00 54.78 245 ASP A CA 1
ATOM 1948 C C . ASP A 1 245 ? 33.185 4.750 -53.106 1.00 54.78 245 ASP A C 1
ATOM 1950 O O . ASP A 1 245 ? 32.455 4.375 -54.026 1.00 54.78 245 ASP A O 1
ATOM 1954 N N . ASN A 1 246 ? 32.845 4.546 -51.830 1.00 57.25 246 ASN A N 1
ATOM 1955 C CA . ASN A 1 246 ? 31.515 4.107 -51.385 1.00 57.25 246 ASN A CA 1
ATOM 1956 C C . ASN A 1 246 ? 30.846 5.230 -50.576 1.00 57.25 246 ASN A C 1
ATOM 1958 O O . ASN A 1 246 ? 30.817 5.194 -49.346 1.00 57.25 246 ASN A O 1
ATOM 1962 N N . ASP A 1 247 ? 30.307 6.229 -51.282 1.00 60.59 247 ASP A N 1
ATOM 1963 C CA . ASP A 1 247 ? 29.641 7.399 -50.684 1.00 60.59 247 ASP A CA 1
ATOM 1964 C C . ASP A 1 247 ? 28.449 7.013 -49.773 1.00 60.59 247 ASP A C 1
ATOM 1966 O O . ASP A 1 247 ? 28.182 7.690 -48.781 1.00 60.59 247 ASP A O 1
ATOM 1970 N N . ASP A 1 248 ? 27.763 5.897 -50.058 1.00 62.62 248 ASP A N 1
ATOM 1971 C CA . ASP A 1 248 ? 26.575 5.457 -49.306 1.00 62.62 248 ASP A CA 1
ATOM 1972 C C . ASP A 1 248 ? 26.910 4.904 -47.898 1.00 62.62 248 ASP A C 1
ATOM 1974 O O . ASP A 1 248 ? 26.155 5.127 -46.951 1.00 62.62 248 ASP A O 1
ATOM 1978 N N . ASP A 1 249 ? 28.051 4.221 -47.720 1.00 65.12 249 ASP A N 1
ATOM 1979 C CA . ASP A 1 249 ? 28.451 3.641 -46.423 1.00 65.12 249 ASP A CA 1
ATOM 1980 C C . ASP A 1 249 ? 29.071 4.696 -45.479 1.00 65.12 249 ASP A C 1
ATOM 1982 O O . ASP A 1 249 ? 29.017 4.566 -44.250 1.00 65.12 249 ASP A O 1
ATOM 1986 N N . GLU A 1 250 ? 29.665 5.762 -46.028 1.00 69.19 250 GLU A N 1
ATOM 1987 C CA . GLU A 1 250 ? 30.264 6.838 -45.232 1.00 69.19 250 GLU A CA 1
ATOM 1988 C C . GLU A 1 250 ? 29.194 7.725 -44.572 1.00 69.19 250 GLU A C 1
ATOM 1990 O O . GLU A 1 250 ? 29.327 8.091 -43.395 1.00 69.19 250 GLU A O 1
ATOM 1995 N N . ASP A 1 251 ? 28.107 8.021 -45.290 1.00 75.31 251 ASP A N 1
ATOM 1996 C CA . ASP A 1 251 ? 26.983 8.812 -44.783 1.00 75.31 251 ASP A CA 1
ATOM 1997 C C . ASP A 1 251 ? 26.257 8.110 -43.619 1.00 75.31 251 ASP A C 1
ATOM 1999 O O . ASP A 1 251 ? 25.930 8.756 -42.610 1.00 75.31 251 ASP A O 1
ATOM 2003 N N . ASP A 1 252 ? 26.096 6.784 -43.687 1.00 79.31 252 ASP A N 1
ATOM 2004 C CA . ASP A 1 252 ? 25.517 5.973 -42.608 1.00 79.31 252 ASP A CA 1
ATOM 2005 C C . ASP A 1 252 ? 26.395 5.999 -41.341 1.00 79.31 252 ASP A C 1
ATOM 2007 O O . ASP A 1 252 ? 25.906 6.260 -40.233 1.00 79.31 252 ASP A O 1
ATOM 2011 N N . ILE A 1 253 ? 27.719 5.855 -41.486 1.00 78.38 253 ILE A N 1
ATOM 2012 C CA . ILE A 1 253 ? 28.673 5.950 -40.365 1.00 78.38 253 ILE A CA 1
ATOM 2013 C C . ILE A 1 253 ? 28.656 7.356 -39.741 1.00 78.38 253 ILE A C 1
ATOM 2015 O O . ILE A 1 253 ? 28.717 7.511 -38.514 1.00 78.38 253 ILE A O 1
ATOM 2019 N N . ILE A 1 254 ? 28.570 8.410 -40.558 1.00 79.69 254 ILE A N 1
ATOM 2020 C CA . ILE A 1 254 ? 28.499 9.797 -40.080 1.00 79.69 254 ILE A CA 1
ATOM 2021 C C . ILE A 1 254 ? 27.206 10.036 -39.292 1.00 79.69 254 ILE A C 1
ATOM 2023 O O . ILE A 1 254 ? 27.255 10.662 -38.223 1.00 79.69 254 ILE A O 1
ATOM 2027 N N . SER A 1 255 ? 26.075 9.532 -39.782 1.00 84.06 255 SER A N 1
ATOM 2028 C CA . SER A 1 255 ? 24.774 9.608 -39.112 1.00 84.06 255 SER A CA 1
ATOM 2029 C C . SER A 1 255 ? 24.807 8.937 -37.734 1.00 84.06 255 SER A C 1
ATOM 2031 O O . SER A 1 255 ? 24.422 9.546 -36.725 1.00 84.06 255 SER A O 1
ATOM 2033 N N . ASP A 1 256 ? 25.387 7.738 -37.647 1.00 82.88 256 ASP A N 1
ATOM 2034 C CA . ASP A 1 256 ? 25.528 6.993 -36.394 1.00 82.88 256 ASP A CA 1
ATOM 2035 C C . ASP A 1 256 ? 26.418 7.720 -35.375 1.00 82.88 256 ASP A C 1
ATOM 2037 O O . ASP A 1 256 ? 26.062 7.842 -34.195 1.00 82.88 256 ASP A O 1
ATOM 2041 N N . ILE A 1 257 ? 27.537 8.306 -35.819 1.00 82.12 257 ILE A N 1
ATOM 2042 C CA . ILE A 1 257 ? 28.411 9.126 -34.963 1.00 82.12 257 ILE A CA 1
ATOM 2043 C C . ILE A 1 257 ? 27.659 10.357 -34.430 1.00 82.12 257 ILE A C 1
ATOM 2045 O O . ILE A 1 257 ? 27.791 10.711 -33.252 1.00 82.12 257 ILE A O 1
ATOM 2049 N N . GLN A 1 258 ? 26.861 11.029 -35.264 1.00 86.19 258 GLN A N 1
ATOM 2050 C CA . GLN A 1 258 ? 26.063 12.185 -34.843 1.00 86.19 258 GLN A CA 1
ATOM 2051 C C . GLN A 1 258 ? 24.966 11.791 -33.841 1.00 86.19 258 GLN A C 1
ATOM 2053 O O . GLN A 1 258 ? 24.769 12.486 -32.836 1.00 86.19 258 GLN A O 1
ATOM 2058 N N . SER A 1 259 ? 24.305 10.653 -34.058 1.00 87.75 259 SER A N 1
ATOM 2059 C CA . SER A 1 259 ? 23.307 10.080 -33.147 1.00 87.75 259 SER A CA 1
ATOM 2060 C C . SER A 1 259 ? 23.911 9.733 -31.778 1.00 87.75 259 SER A C 1
ATOM 2062 O O . SER A 1 259 ? 23.371 10.110 -30.727 1.00 87.75 259 SER A O 1
ATOM 2064 N N . ALA A 1 260 ? 25.100 9.123 -31.765 1.00 83.94 260 ALA A N 1
ATOM 2065 C CA . ALA A 1 260 ? 25.847 8.829 -30.543 1.00 83.94 260 ALA A CA 1
ATOM 2066 C C . ALA A 1 260 ? 26.257 10.110 -29.790 1.00 83.94 260 ALA A C 1
ATOM 2068 O O . ALA A 1 260 ? 26.072 10.203 -28.572 1.00 83.94 260 ALA A O 1
ATOM 2069 N N . LYS A 1 261 ? 26.734 11.145 -30.501 1.00 86.62 261 LYS A N 1
ATOM 2070 C CA . LYS A 1 261 ? 27.078 12.460 -29.918 1.00 86.62 261 LYS A CA 1
ATOM 2071 C C . LYS A 1 261 ? 25.867 13.144 -29.285 1.00 86.62 261 LYS A C 1
ATOM 2073 O O . LYS A 1 261 ? 25.988 13.729 -28.207 1.00 86.62 261 LYS A O 1
ATOM 2078 N N . LYS A 1 262 ? 24.695 13.058 -29.918 1.00 90.62 262 LYS A N 1
ATOM 2079 C CA . LYS A 1 262 ? 23.437 13.583 -29.368 1.00 90.62 262 LYS A CA 1
ATOM 2080 C C . LYS A 1 262 ? 23.035 12.843 -28.089 1.00 90.62 262 LYS A C 1
ATOM 2082 O O . LYS A 1 262 ? 22.717 13.490 -27.094 1.00 90.62 262 LYS A O 1
ATOM 2087 N N . SER A 1 263 ? 23.111 11.514 -28.096 1.00 88.06 263 SER A N 1
ATOM 2088 C CA . SER A 1 263 ? 22.796 10.672 -26.933 1.00 88.06 263 SER A CA 1
ATOM 2089 C C . SER A 1 263 ? 23.708 10.973 -25.738 1.00 88.06 263 SER A C 1
ATOM 2091 O O . SER A 1 263 ? 23.243 11.084 -24.605 1.00 88.06 263 SER A O 1
ATOM 2093 N N . LEU A 1 264 ? 24.997 11.211 -25.996 1.00 89.19 264 LEU A N 1
ATOM 2094 C CA . LEU A 1 264 ? 25.976 11.586 -24.977 1.00 89.19 264 LEU A CA 1
ATOM 2095 C C . LEU A 1 264 ? 25.676 12.948 -24.327 1.00 89.19 264 LEU A C 1
ATOM 2097 O O . LEU A 1 264 ? 25.834 13.088 -23.114 1.00 89.19 264 LEU A O 1
ATOM 2101 N N . ARG A 1 265 ? 25.232 13.941 -25.113 1.00 89.00 265 ARG A N 1
ATOM 2102 C CA . ARG A 1 265 ? 24.815 15.257 -24.591 1.00 89.00 265 ARG A CA 1
ATOM 2103 C C . ARG A 1 265 ? 23.604 15.130 -23.670 1.00 89.00 265 ARG A C 1
ATOM 2105 O O . ARG A 1 265 ? 23.645 15.635 -22.559 1.00 89.00 265 ARG A O 1
ATOM 2112 N N . ILE A 1 266 ? 22.592 14.362 -24.081 1.00 89.69 266 ILE A N 1
ATOM 2113 C CA . ILE A 1 266 ? 21.391 14.111 -23.266 1.00 89.69 266 ILE A CA 1
ATOM 2114 C C . ILE A 1 266 ? 21.763 13.464 -21.926 1.00 89.69 266 ILE A C 1
ATOM 2116 O O . ILE A 1 266 ? 21.275 13.880 -20.878 1.00 89.69 266 ILE A O 1
ATOM 2120 N N . GLN A 1 267 ? 22.656 12.471 -21.933 1.00 85.06 267 GLN A N 1
ATOM 2121 C CA . GLN A 1 267 ? 23.125 11.853 -20.691 1.00 85.06 267 GLN A CA 1
ATOM 2122 C C . GLN A 1 267 ? 23.924 12.823 -19.815 1.00 85.06 267 GLN A C 1
ATOM 2124 O O . GLN A 1 267 ? 23.853 12.738 -18.591 1.00 85.06 267 GLN A O 1
ATOM 2129 N N . GLN A 1 268 ? 24.690 13.738 -20.414 1.00 85.81 268 GLN A N 1
ATOM 2130 C CA . GLN A 1 268 ? 25.428 14.757 -19.673 1.00 85.81 268 GLN A CA 1
ATOM 2131 C C . GLN A 1 268 ? 24.478 15.728 -18.961 1.00 85.81 268 GLN A C 1
ATOM 2133 O O . GLN A 1 268 ? 24.659 15.959 -17.766 1.00 85.81 268 GLN A O 1
ATOM 2138 N N . ASP A 1 269 ? 23.425 16.179 -19.642 1.00 88.56 269 ASP A N 1
ATOM 2139 C CA . ASP A 1 269 ? 22.386 17.037 -19.062 1.00 88.56 269 ASP A CA 1
ATOM 2140 C C . ASP A 1 269 ? 21.627 16.312 -17.932 1.00 88.56 269 ASP A C 1
ATOM 2142 O O . ASP A 1 269 ? 21.375 16.883 -16.870 1.00 88.56 269 ASP A O 1
ATOM 2146 N N . GLN A 1 270 ? 21.319 15.019 -18.107 1.00 87.62 270 GLN A N 1
ATOM 2147 C CA . GLN A 1 270 ? 20.689 14.191 -17.067 1.00 87.62 270 GLN A CA 1
ATOM 2148 C C . GLN A 1 270 ? 21.586 14.014 -15.834 1.00 87.62 270 GLN A C 1
ATOM 2150 O O . GLN A 1 270 ? 21.107 14.071 -14.703 1.00 87.62 270 GLN A O 1
ATOM 2155 N N . VAL A 1 271 ? 22.892 13.813 -16.029 1.00 85.00 271 VAL A N 1
ATOM 2156 C CA . VAL A 1 271 ? 23.867 13.710 -14.933 1.00 85.00 271 VAL A CA 1
ATOM 2157 C C . VAL A 1 271 ? 23.996 15.033 -14.177 1.00 85.00 271 VAL A C 1
ATOM 2159 O O . VAL A 1 271 ? 24.127 15.018 -12.955 1.00 85.00 271 VAL A O 1
ATOM 2162 N N . GLU A 1 272 ? 23.975 16.164 -14.877 1.00 86.62 272 GLU A N 1
ATOM 2163 C CA . GLU A 1 272 ? 24.065 17.496 -14.275 1.00 86.62 272 GLU A CA 1
ATOM 2164 C C . GLU A 1 272 ? 22.789 17.855 -13.502 1.00 86.62 272 GLU A C 1
ATOM 2166 O O . GLU A 1 272 ? 22.873 18.312 -12.364 1.00 86.62 272 GLU A O 1
ATOM 2171 N N . SER A 1 273 ? 21.616 17.507 -14.040 1.00 85.56 273 SER A N 1
ATOM 2172 C CA . SER A 1 273 ? 20.331 17.653 -13.348 1.00 85.56 273 SER A CA 1
ATOM 2173 C C . SER A 1 273 ? 20.217 16.813 -12.072 1.00 85.56 273 SER A C 1
ATOM 2175 O O . SER A 1 273 ? 19.461 17.192 -11.188 1.00 85.56 273 SER A O 1
ATOM 2177 N N . LEU A 1 274 ? 20.916 15.677 -11.974 1.00 81.94 274 LEU A N 1
ATOM 2178 C CA . LEU A 1 274 ? 20.934 14.832 -10.771 1.00 81.94 274 LEU A CA 1
ATOM 2179 C C . LEU A 1 274 ? 21.987 15.270 -9.733 1.00 81.94 274 LEU A C 1
ATOM 2181 O O . LEU A 1 274 ? 22.073 14.663 -8.667 1.00 81.94 274 LEU A O 1
ATOM 2185 N N . ARG A 1 275 ? 22.833 16.261 -10.054 1.00 76.75 275 ARG A N 1
ATOM 2186 C CA . ARG A 1 275 ? 23.883 16.796 -9.165 1.00 76.75 275 ARG A CA 1
ATOM 2187 C C . ARG A 1 275 ? 23.495 18.100 -8.462 1.00 76.75 275 ARG A C 1
ATOM 2189 O O . ARG A 1 275 ? 24.140 18.418 -7.463 1.00 76.75 275 ARG A O 1
ATOM 2196 N N . LEU A 1 276 ? 22.541 18.847 -9.021 1.00 66.81 276 LEU A N 1
ATOM 2197 C CA . LEU A 1 276 ? 21.973 20.086 -8.471 1.00 66.81 276 LEU A CA 1
ATOM 2198 C C . LEU A 1 276 ? 20.901 19.776 -7.423 1.00 6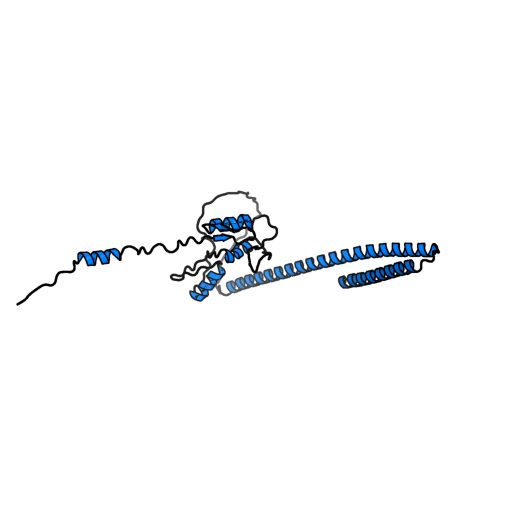6.81 276 LEU A C 1
ATOM 2200 O O . LEU A 1 276 ? 20.843 20.538 -6.433 1.00 66.81 276 LEU A O 1
#

Organism: NCBI:txid688661

Foldseek 3Di:
DDDDDDDDPDVVVVVVVVVVVPPDDDPPDPDPPQPWFFQQAVPDGDTDSDPVVVLVCCVPVPQHDPDPFGFGRGPPDPRGPPTDPDSVRSSLVCCVVRVDFPAAAPDPPGRDTHSDPVVNVVCCCPPVVDDDPDDDDDDDPDDDDDDDDDDDDDDDDDDDDDDDDDDDDDDDPPVVVVVVVVVVVVVVVVVVVVVVVVVVVVVVVVVVVVLVVVLVVLVVVLVVLVVVLVVLVVVLVVVVVVPDPPPPVNVVSVVVSVVSVVVNVVSVVVNVVSVD

Nearest PDB structures (foldseek):
  2gli-assembly1_A  TM=8.061E-01  e=3.543E-08  Homo sapiens
  5y0u-assembly1_A  TM=5.794E-01  e=8.678E-06  Homo sapiens
  5nfd-assembly2_B  TM=9.230E-01  e=4.326E-01  Homo sapiens